Protein AF-A0A9R1BB57-F1 (afdb_monomer_lite)

Organism: Triticum turgidum subsp. durum (NCBI:txid4567)

Radius of gyration: 21.99 Å; chains: 1; bounding box: 55×53×68 Å

Secondary structure (DSSP, 8-state):
-------------S-----------HHHHHHHHHHHHSSTHHHHHHHHHTTGGGGG-----TT-----HHHHHHHHS-HHHIIIIIIHHHHTS-HHHHHHHHHHHTT---SSHHHHHHHHHHHHHHHIIIIIIT-HHHHHHHHHHHTTTTS-SS--HHHHHHHHHHHHHHHHHHHHS-TT--HHHHSSHHHHHHHHHHHHHHHHHHHHHHH--STTHHHHHHHHHHHHHHHHHHHHTT------

Foldseek 3Di:
DDDDDDDDDDDDDDDDDPPPPPPDDPVVVVVVLCCCQVHPNLLVVLCLLLLVCVVVPPDPDPDDPDDSVNLVCVVVDDPVCCVVPVLVSLQSHQLLSSLVSLLVSLVDDDDDPPSNVSSLQVSLVSCCVRVQVSLNLLSNLVVLLVPQPDDDQDQDPVLLVSLLVSLVSLLCQLVSQDPPHDCCSPPCNVVVRSLVSLVVSLVVLVVVLVVDPDPDSVVSNVSSCSNSVSNCVSNVVVPPPDPD

Sequence (244 aa):
MNGHMKGQQIAIHGSTEIISVLSLSHDERESWRRAFYHGPAFPTMSKILLGSIWFLFTIPLPCFGWPDIALKWLRQIHNTARKEVYDSFFVRGPPTEVIQALVPALSQNENSKEDHNIFCLNIERLLVLCLLENKGVGQIVAEFMFFNKHNDGVLNPDRTIFISRVAQLLASVPDKARMGASSALTSSYPFSSVVSQLLVRAEEAAIESSANKDANEQDTLSSVLLFVGEVLSRVSRRGSTGKF

InterPro domains:
  IPR051970 Telomere Length Regulation TEL2 [PTHR15830] (25-242)

Structure (mmCIF, N/CA/C/O backbone):
data_AF-A0A9R1BB57-F1
#
_entry.id   AF-A0A9R1BB57-F1
#
loop_
_atom_site.group_PDB
_atom_site.id
_atom_site.type_symbol
_atom_site.label_atom_id
_atom_site.label_alt_id
_atom_site.label_comp_id
_atom_site.label_asym_id
_atom_site.label_entity_id
_atom_site.label_seq_id
_atom_site.pdbx_PDB_ins_code
_atom_site.Cartn_x
_atom_site.Cartn_y
_atom_site.Cartn_z
_atom_site.occupancy
_atom_site.B_iso_or_equiv
_atom_site.auth_seq_id
_atom_site.auth_comp_id
_atom_site.auth_asym_id
_atom_site.auth_atom_id
_atom_site.pdbx_PDB_model_num
ATOM 1 N N . MET A 1 1 ? -4.779 17.317 -44.928 1.00 33.56 1 MET A N 1
ATOM 2 C CA . MET A 1 1 ? -6.225 17.068 -45.123 1.00 33.56 1 MET A CA 1
ATOM 3 C C . MET A 1 1 ? -6.945 17.486 -43.853 1.00 33.56 1 MET A C 1
ATOM 5 O O . MET A 1 1 ? -6.519 17.093 -42.776 1.00 33.56 1 MET A O 1
ATOM 9 N N . ASN A 1 2 ? -7.941 18.361 -43.997 1.00 36.69 2 ASN A N 1
ATOM 10 C CA . ASN A 1 2 ? -8.706 18.996 -42.922 1.00 36.69 2 ASN A CA 1
ATOM 11 C C . ASN A 1 2 ? -9.431 17.979 -42.028 1.00 36.69 2 ASN A C 1
ATOM 13 O O . ASN A 1 2 ? -10.208 17.172 -42.532 1.00 36.69 2 ASN A O 1
ATOM 17 N N . GLY A 1 3 ? -9.242 18.085 -40.711 1.00 36.50 3 GLY A N 1
ATOM 18 C CA . GLY A 1 3 ? -10.056 17.419 -39.692 1.00 36.50 3 GLY A CA 1
ATOM 19 C C . GLY A 1 3 ? -10.975 18.435 -39.019 1.00 36.50 3 GLY A C 1
ATOM 20 O O . GLY A 1 3 ? -10.548 19.215 -38.177 1.00 36.50 3 GLY A O 1
ATOM 21 N N . HIS A 1 4 ? -12.228 18.463 -39.457 1.00 33.97 4 HIS A N 1
ATOM 22 C CA . HIS A 1 4 ? -13.268 19.401 -39.049 1.00 33.97 4 HIS A CA 1
ATOM 23 C C . HIS A 1 4 ? -13.774 19.064 -37.631 1.00 33.97 4 HIS A C 1
ATOM 25 O O . HIS A 1 4 ? -14.384 18.018 -37.420 1.00 33.97 4 HIS A O 1
ATOM 31 N N . MET A 1 5 ? -13.523 19.944 -36.657 1.00 36.75 5 MET A N 1
ATOM 32 C CA . MET A 1 5 ? -14.075 19.859 -35.299 1.00 36.75 5 MET A CA 1
ATOM 33 C C . MET A 1 5 ? -15.570 20.205 -35.326 1.00 36.75 5 MET A C 1
ATOM 35 O O . MET A 1 5 ? -15.934 21.357 -35.555 1.00 36.75 5 MET A O 1
ATOM 39 N N . LYS A 1 6 ? -16.448 19.229 -35.070 1.00 38.53 6 LYS A N 1
ATOM 40 C CA . LYS A 1 6 ? -17.860 19.491 -34.755 1.00 38.53 6 LYS A CA 1
ATOM 41 C C . LYS A 1 6 ? -18.019 19.586 -33.240 1.00 38.53 6 LYS A C 1
ATOM 43 O O . LYS A 1 6 ? -18.055 18.572 -32.552 1.00 38.53 6 LYS A O 1
ATOM 48 N N . GLY A 1 7 ? -18.104 20.813 -32.733 1.00 37.94 7 GLY A N 1
ATOM 49 C CA . GLY A 1 7 ? -18.581 21.073 -31.379 1.00 37.94 7 GLY A CA 1
ATOM 50 C C . GLY A 1 7 ? -20.088 20.839 -31.312 1.00 37.94 7 GLY A C 1
ATOM 51 O O . GLY A 1 7 ? -20.838 21.412 -32.099 1.00 37.94 7 GLY A O 1
ATOM 52 N N . GLN A 1 8 ? -20.533 19.994 -30.386 1.00 37.91 8 GLN A N 1
ATOM 53 C CA . GLN A 1 8 ? -21.948 19.839 -30.064 1.00 37.91 8 GLN A CA 1
ATOM 54 C C . GLN A 1 8 ? -22.272 20.781 -28.900 1.00 37.91 8 GLN A C 1
ATOM 56 O O . GLN A 1 8 ? -21.868 20.536 -27.766 1.00 37.91 8 GLN A O 1
ATOM 61 N N . GLN A 1 9 ? -22.961 21.887 -29.187 1.00 33.97 9 GLN A N 1
ATOM 62 C CA . GLN A 1 9 ? -23.521 22.767 -28.162 1.00 33.97 9 GLN A CA 1
ATOM 63 C C . GLN A 1 9 ? -24.876 22.209 -27.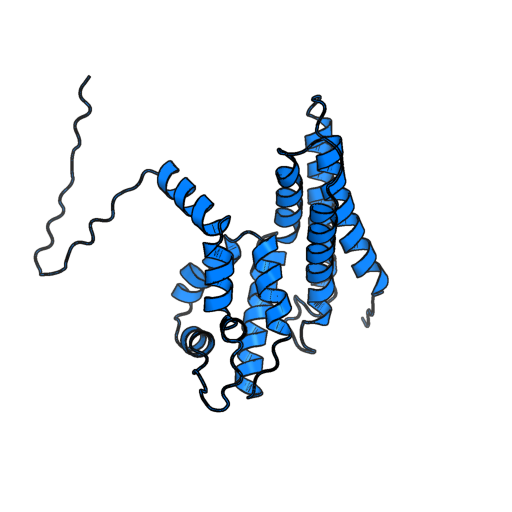723 1.00 33.97 9 GLN A C 1
ATOM 65 O O . GLN A 1 9 ? -25.800 22.112 -28.527 1.00 33.97 9 GLN A O 1
ATOM 70 N N . ILE A 1 10 ? -24.995 21.851 -26.447 1.00 40.72 10 ILE A N 1
ATOM 71 C CA . ILE A 1 10 ? -26.287 21.632 -25.797 1.00 40.72 10 ILE A CA 1
ATOM 72 C C . ILE A 1 10 ? -26.564 22.897 -24.989 1.00 40.72 10 ILE A C 1
ATOM 74 O O . ILE A 1 10 ? -25.881 23.176 -24.006 1.00 40.72 10 ILE A O 1
ATOM 78 N N . ALA A 1 11 ? -27.523 23.696 -25.451 1.00 31.39 11 ALA A N 1
ATOM 79 C CA . ALA A 1 11 ? -27.941 24.912 -24.771 1.00 31.39 11 ALA A CA 1
ATOM 80 C C . ALA A 1 11 ? -28.887 24.559 -23.614 1.00 31.39 11 ALA A C 1
ATOM 82 O O . ALA A 1 11 ? -30.001 24.091 -23.842 1.00 31.39 11 ALA A O 1
ATOM 83 N N . ILE A 1 12 ? -28.456 24.813 -22.378 1.00 39.03 12 ILE A N 1
ATOM 84 C CA . ILE A 1 12 ? -29.344 24.917 -21.216 1.00 39.03 12 ILE A CA 1
ATOM 85 C C . ILE A 1 12 ? -29.213 26.351 -20.704 1.00 39.03 12 ILE A C 1
ATOM 87 O O . ILE A 1 12 ? -28.138 26.790 -20.303 1.00 39.03 12 ILE A O 1
ATOM 91 N N . HIS A 1 13 ? -30.302 27.108 -20.813 1.00 33.31 13 HIS A N 1
ATOM 92 C CA . HIS A 1 13 ? -30.351 28.533 -20.513 1.00 33.31 13 HIS A CA 1
ATOM 93 C C . HIS A 1 13 ? -30.633 28.746 -19.020 1.00 33.31 13 HIS A C 1
ATOM 95 O O . HIS A 1 13 ? -31.744 28.491 -18.562 1.00 33.31 13 HIS A O 1
ATOM 101 N N . GLY A 1 14 ? -29.645 29.240 -18.270 1.00 32.88 14 GLY A N 1
ATOM 102 C CA . GLY A 1 14 ? -29.827 29.658 -16.877 1.00 32.88 14 GLY A CA 1
ATOM 103 C C . GLY A 1 14 ? -28.534 29.654 -16.063 1.00 32.88 14 GLY A C 1
ATOM 104 O O . GLY A 1 14 ? -28.245 28.680 -15.387 1.00 32.88 14 GLY A O 1
ATOM 105 N N . SER A 1 15 ? -27.778 30.753 -16.145 1.00 40.94 15 SER A N 1
ATOM 106 C CA . SER A 1 15 ? -26.777 31.233 -15.174 1.00 40.94 15 SER A CA 1
ATOM 107 C C . SER A 1 15 ? -25.987 30.188 -14.369 1.00 40.94 15 SER A C 1
ATOM 109 O O . SER A 1 15 ? -26.091 30.126 -13.146 1.00 40.94 15 SER A O 1
ATOM 111 N N . THR A 1 16 ? -25.114 29.441 -15.036 1.00 35.94 16 THR A N 1
ATOM 112 C CA . THR A 1 16 ? -23.990 28.748 -14.392 1.00 35.94 16 THR A CA 1
ATOM 113 C C . THR A 1 16 ? -22.761 28.944 -15.259 1.00 35.94 16 THR A C 1
ATOM 115 O O . THR A 1 16 ? -22.802 28.616 -16.446 1.00 35.94 16 THR A O 1
ATOM 118 N N . GLU A 1 17 ? -21.689 29.493 -14.683 1.00 35.25 17 GLU A N 1
ATOM 119 C CA . GLU A 1 17 ? -20.354 29.453 -15.278 1.00 35.25 17 GLU A CA 1
ATOM 120 C C . GLU A 1 17 ? -20.076 28.022 -15.734 1.00 35.25 17 GLU A C 1
ATOM 122 O O . GLU A 1 17 ? -19.954 27.092 -14.935 1.00 35.25 17 GLU A O 1
ATOM 127 N N . ILE A 1 18 ? -20.037 27.836 -17.049 1.00 41.09 18 ILE A N 1
ATOM 128 C CA . ILE A 1 18 ? -19.630 26.583 -17.654 1.00 41.09 18 ILE A CA 1
ATOM 129 C C . ILE A 1 18 ? -18.140 26.483 -17.347 1.00 41.09 18 ILE A C 1
ATOM 131 O O . ILE A 1 18 ? -17.325 27.127 -18.008 1.00 41.09 18 ILE A O 1
ATOM 135 N N . ILE A 1 19 ? -17.774 25.690 -16.335 1.00 42.28 19 ILE A N 1
ATOM 136 C CA . ILE A 1 19 ? -16.424 25.139 -16.255 1.00 42.28 19 ILE A CA 1
ATOM 137 C C . ILE A 1 19 ? -16.260 24.390 -17.571 1.00 42.28 19 ILE A C 1
ATOM 139 O O . ILE A 1 19 ? -16.812 23.305 -17.758 1.00 42.28 19 ILE A O 1
ATOM 143 N N . SER A 1 20 ? -15.583 25.020 -18.527 1.00 42.44 20 SER A N 1
ATOM 144 C CA . SER A 1 20 ? -15.148 24.348 -19.737 1.00 42.44 20 SER A CA 1
ATOM 145 C C . SER A 1 20 ? -14.213 23.240 -19.273 1.00 42.44 20 SER A C 1
ATOM 147 O O . SER A 1 20 ? -13.050 23.460 -18.946 1.00 42.44 20 SER A O 1
ATOM 149 N N . VAL A 1 21 ? -14.763 22.036 -19.122 1.00 53.19 21 VAL A N 1
ATOM 150 C CA . VAL A 1 21 ? -13.970 20.837 -18.910 1.00 53.19 21 VAL A CA 1
ATOM 151 C C . VAL A 1 21 ? -13.173 20.696 -20.195 1.00 53.19 21 VAL A C 1
ATOM 153 O O . VAL A 1 21 ? -13.685 20.201 -21.197 1.00 53.19 21 VAL A O 1
ATOM 156 N N . LEU A 1 22 ? -11.946 21.225 -20.192 1.00 54.00 22 LEU A N 1
ATOM 157 C CA . LEU A 1 22 ? -10.932 20.926 -21.189 1.00 54.00 22 LEU A CA 1
ATOM 158 C C . LEU A 1 22 ? -10.929 19.407 -21.322 1.00 54.00 22 LEU A C 1
ATOM 160 O O . LEU A 1 22 ? -10.514 18.694 -20.406 1.00 54.00 22 LEU A O 1
ATOM 164 N N . SER A 1 23 ? -11.491 18.912 -22.424 1.00 67.88 23 SER A N 1
ATOM 165 C CA . SER A 1 23 ? -11.543 17.489 -22.728 1.00 67.88 23 SER A CA 1
ATOM 166 C C . SER A 1 23 ? -10.139 17.058 -23.128 1.00 67.88 23 SER A C 1
ATOM 168 O O . SER A 1 23 ? -9.848 16.869 -24.306 1.00 67.88 23 SER A O 1
ATOM 170 N N . LEU A 1 24 ? -9.262 16.957 -22.132 1.00 69.00 24 LEU A N 1
ATOM 171 C CA . LEU A 1 24 ? -7.926 16.408 -22.270 1.00 69.00 24 LEU A CA 1
ATOM 172 C C . LEU A 1 24 ? -8.029 15.020 -22.903 1.00 69.00 24 LEU A C 1
ATOM 174 O O . LEU A 1 24 ? -8.917 14.222 -22.560 1.00 69.00 24 LEU A O 1
ATOM 178 N N . SER A 1 25 ? -7.098 14.721 -23.804 1.00 83.88 25 SER A N 1
ATOM 179 C CA . SER A 1 25 ? -6.971 13.381 -24.365 1.00 83.88 25 SER A CA 1
ATOM 180 C C . SER A 1 25 ? -6.762 12.352 -23.247 1.00 83.88 25 SER A C 1
ATOM 182 O O . SER A 1 25 ? -6.434 12.674 -22.098 1.00 83.88 25 SER A O 1
ATOM 184 N N . HIS A 1 26 ? -7.023 11.081 -23.547 1.00 84.00 26 HIS A N 1
ATOM 185 C CA . HIS A 1 26 ? -6.777 10.008 -22.586 1.00 84.00 26 HIS A CA 1
ATOM 186 C C . HIS A 1 26 ? -5.311 10.004 -22.117 1.00 84.00 26 HIS A C 1
ATOM 188 O O . HIS A 1 26 ? -5.055 9.929 -20.916 1.00 84.00 26 HIS A O 1
ATOM 194 N N . ASP A 1 27 ? -4.378 10.188 -23.049 1.00 86.69 27 ASP A N 1
ATOM 195 C CA . ASP A 1 27 ? -2.940 10.124 -22.785 1.00 86.69 27 ASP A CA 1
ATOM 196 C C . ASP A 1 27 ? -2.451 11.307 -21.947 1.00 86.69 27 ASP A C 1
ATOM 198 O O . ASP A 1 27 ? -1.665 11.125 -21.018 1.00 86.69 27 ASP A O 1
ATOM 202 N N . GLU A 1 28 ? -2.973 12.512 -22.196 1.00 86.81 28 GLU A N 1
ATOM 203 C CA . GLU A 1 28 ? -2.677 13.670 -21.351 1.00 86.81 28 GLU A CA 1
ATOM 204 C C . GLU A 1 28 ? -3.180 13.439 -19.928 1.00 86.81 28 GLU A C 1
ATOM 206 O O . GLU A 1 28 ? -2.416 13.601 -18.979 1.00 86.81 28 GLU A O 1
ATOM 211 N N . ARG A 1 29 ? -4.439 13.011 -19.756 1.00 84.62 29 ARG A N 1
ATOM 212 C CA . ARG A 1 29 ? -4.997 12.734 -18.420 1.00 84.62 29 ARG A CA 1
ATOM 213 C C . ARG A 1 29 ? -4.179 11.694 -17.671 1.00 84.62 29 ARG A C 1
ATOM 215 O O . ARG A 1 29 ? -3.969 11.851 -16.471 1.00 84.62 29 ARG A O 1
ATOM 222 N N . GLU A 1 30 ? -3.716 10.660 -18.362 1.00 87.19 30 GLU A N 1
ATOM 223 C CA . GLU A 1 30 ? -2.885 9.627 -17.757 1.00 87.19 30 GLU A CA 1
ATOM 224 C C . GLU A 1 30 ? -1.491 10.148 -17.383 1.00 87.19 30 GLU A C 1
ATOM 226 O O . GLU A 1 30 ? -0.991 9.850 -16.300 1.00 87.19 30 GLU A O 1
ATOM 231 N N . SER A 1 31 ? -0.904 11.018 -18.207 1.00 88.06 31 SER A N 1
ATOM 232 C CA . SER A 1 31 ? 0.358 11.696 -17.894 1.00 88.06 31 SER A CA 1
ATOM 233 C C . SER A 1 31 ? 0.240 12.581 -16.646 1.00 88.06 31 SER A C 1
ATOM 235 O O . SER A 1 31 ? 1.050 12.469 -15.724 1.00 88.06 31 SER A O 1
ATOM 237 N N . TRP A 1 32 ? -0.823 13.388 -16.548 1.00 87.56 32 TRP A N 1
ATOM 238 C CA . TRP A 1 32 ? -1.099 14.215 -15.367 1.00 87.56 32 TRP A CA 1
ATOM 239 C C . TRP A 1 32 ? -1.341 13.376 -14.112 1.00 87.56 32 TRP A C 1
ATOM 241 O O . TRP A 1 32 ? -0.816 13.700 -13.046 1.00 87.56 32 TRP A O 1
ATOM 251 N N . ARG A 1 33 ? -2.095 12.274 -14.222 1.00 87.25 33 ARG A N 1
ATOM 252 C CA . ARG A 1 33 ? -2.276 11.332 -13.108 1.00 87.25 33 ARG A CA 1
ATOM 253 C C . ARG A 1 33 ? -0.946 10.752 -12.662 1.00 87.25 33 ARG A C 1
ATOM 255 O O . ARG A 1 33 ? -0.663 10.778 -11.469 1.00 87.25 33 ARG A O 1
ATOM 262 N N . ARG A 1 34 ? -0.117 10.276 -13.593 1.00 87.88 34 ARG A N 1
ATOM 263 C CA . ARG A 1 34 ? 1.200 9.718 -13.272 1.00 87.88 34 ARG A CA 1
ATOM 264 C C . ARG A 1 34 ? 2.078 10.748 -12.564 1.00 87.88 34 ARG A C 1
ATOM 266 O O . ARG A 1 34 ? 2.665 10.424 -11.537 1.00 87.88 34 ARG A O 1
ATOM 273 N N . ALA A 1 35 ? 2.119 11.984 -13.061 1.00 88.50 35 ALA A N 1
ATOM 274 C CA . ALA A 1 35 ? 2.876 13.072 -12.444 1.00 88.50 35 ALA A CA 1
ATOM 275 C C . ALA A 1 35 ? 2.378 13.408 -11.027 1.00 88.50 35 ALA A C 1
ATOM 277 O O . ALA A 1 35 ? 3.178 13.683 -10.135 1.00 88.50 35 ALA A O 1
ATOM 278 N N . PHE A 1 36 ? 1.065 13.358 -10.802 1.00 91.56 36 PHE A N 1
ATOM 279 C CA . PHE A 1 36 ? 0.475 13.592 -9.489 1.00 91.56 36 PHE A CA 1
ATOM 280 C C . PHE A 1 36 ? 0.768 12.448 -8.504 1.00 91.56 36 PHE A C 1
ATOM 282 O O . PHE A 1 36 ? 1.228 12.702 -7.390 1.00 91.56 36 PHE A O 1
ATOM 289 N N . TYR A 1 37 ? 0.519 11.200 -8.912 1.00 90.31 37 TYR A N 1
ATOM 290 C CA . TYR A 1 37 ? 0.615 10.025 -8.043 1.00 90.31 37 TYR A CA 1
ATOM 291 C C . TYR A 1 37 ? 2.052 9.603 -7.741 1.00 90.31 37 TYR A C 1
ATOM 293 O O . TYR A 1 37 ? 2.337 9.244 -6.606 1.00 90.31 37 TYR A O 1
ATOM 301 N N . HIS A 1 38 ? 2.961 9.695 -8.712 1.00 86.62 38 HIS A N 1
ATOM 302 C CA . HIS A 1 38 ? 4.377 9.354 -8.523 1.00 86.62 38 HIS A CA 1
ATOM 303 C C . HIS A 1 38 ? 5.259 10.575 -8.214 1.00 86.62 38 HIS A C 1
ATOM 305 O O . HIS A 1 38 ? 6.477 10.451 -8.112 1.00 86.62 38 HIS A O 1
ATOM 311 N N . GLY A 1 39 ? 4.660 11.761 -8.092 1.00 85.81 39 GLY A N 1
ATOM 312 C CA . GLY A 1 39 ? 5.342 12.993 -7.709 1.00 85.81 39 GLY A CA 1
ATOM 313 C C . GLY A 1 39 ? 5.171 13.342 -6.224 1.00 85.81 39 GLY A C 1
ATOM 314 O O . GLY A 1 39 ? 4.511 12.628 -5.470 1.00 85.81 39 GLY A O 1
ATOM 315 N N . PRO A 1 40 ? 5.692 14.502 -5.784 1.00 87.31 40 PRO A N 1
ATOM 316 C CA . PRO A 1 40 ? 5.595 14.953 -4.390 1.00 87.31 40 PRO A CA 1
ATOM 317 C C . PRO A 1 40 ? 4.165 15.321 -3.958 1.00 87.31 40 PRO A C 1
ATOM 319 O O . PRO A 1 40 ? 3.901 15.507 -2.765 1.00 87.31 40 PRO A O 1
ATOM 322 N N . ALA A 1 41 ? 3.234 15.436 -4.909 1.00 90.75 41 ALA A N 1
ATOM 323 C CA . ALA A 1 41 ? 1.848 15.792 -4.641 1.00 90.75 41 ALA A CA 1
ATOM 324 C C . ALA A 1 41 ? 1.125 14.701 -3.842 1.00 90.75 41 ALA A C 1
ATOM 326 O O . ALA A 1 41 ? 0.471 15.020 -2.849 1.00 90.75 41 ALA A O 1
ATOM 327 N N . PHE A 1 42 ? 1.280 13.425 -4.210 1.00 92.06 42 PHE A N 1
ATOM 328 C CA . PHE A 1 42 ? 0.604 12.333 -3.511 1.00 92.06 42 PHE A CA 1
ATOM 329 C C . PHE A 1 42 ? 1.021 12.192 -2.038 1.00 92.06 42 PHE A C 1
ATOM 331 O O . PHE A 1 42 ? 0.125 12.196 -1.187 1.00 92.06 42 PHE A O 1
ATOM 338 N N . PRO A 1 43 ? 2.320 12.152 -1.672 1.00 89.75 43 PRO A N 1
ATOM 339 C CA . PRO A 1 43 ? 2.723 12.087 -0.266 1.00 89.75 43 PRO A CA 1
ATOM 340 C C . PRO A 1 43 ? 2.259 13.309 0.535 1.00 89.75 43 PRO A C 1
ATOM 342 O O . PRO A 1 43 ? 1.867 13.186 1.697 1.00 89.75 43 PRO A O 1
ATOM 345 N N . THR A 1 44 ? 2.258 14.494 -0.086 1.00 88.88 44 THR A N 1
ATOM 346 C CA . THR A 1 44 ? 1.779 15.735 0.541 1.00 88.88 44 THR A CA 1
ATOM 347 C C . THR A 1 44 ? 0.278 15.667 0.817 1.00 88.88 44 THR A C 1
ATOM 349 O O . THR A 1 44 ? -0.152 15.855 1.954 1.00 88.88 44 THR A O 1
ATOM 352 N N . MET A 1 45 ? -0.519 15.322 -0.196 1.00 88.81 45 MET A N 1
ATOM 353 C CA . MET A 1 45 ? -1.972 15.193 -0.073 1.00 88.81 45 MET A CA 1
ATOM 354 C C . MET A 1 45 ? -2.374 14.068 0.877 1.00 88.81 45 MET A C 1
ATOM 356 O O . MET A 1 45 ? -3.301 14.247 1.658 1.00 88.81 45 MET A O 1
ATOM 360 N N . SER A 1 46 ? -1.644 12.951 0.889 1.00 89.25 46 SER A N 1
ATOM 361 C CA . SER A 1 46 ? -1.868 11.858 1.839 1.00 89.25 46 SER A CA 1
ATOM 362 C C . SER A 1 46 ? -1.731 12.348 3.280 1.00 89.25 46 SER A C 1
ATOM 364 O O . SER A 1 46 ? -2.624 12.127 4.088 1.00 89.25 46 SER A O 1
ATOM 366 N N . LYS A 1 47 ? -0.669 13.097 3.605 1.00 84.81 47 LYS A N 1
ATOM 367 C CA . LYS A 1 47 ? -0.489 13.672 4.951 1.00 84.81 47 LYS A CA 1
ATOM 368 C C . LYS A 1 47 ? -1.605 14.649 5.322 1.00 84.81 47 LYS A C 1
ATOM 370 O O . LYS A 1 47 ? -2.037 14.653 6.470 1.00 84.81 47 LYS A O 1
ATOM 375 N N . ILE A 1 48 ? -2.081 15.445 4.362 1.00 83.25 48 ILE A N 1
ATOM 376 C CA . ILE A 1 48 ? -3.205 16.373 4.556 1.00 83.25 48 ILE A CA 1
ATOM 377 C C . ILE A 1 48 ? -4.495 15.610 4.870 1.00 83.25 48 ILE A C 1
ATOM 379 O O . ILE A 1 48 ? -5.167 15.896 5.859 1.00 83.25 48 ILE A O 1
ATOM 383 N N . LEU A 1 49 ? -4.810 14.605 4.055 1.00 84.38 49 LEU A N 1
ATOM 384 C CA . LEU A 1 49 ? -6.013 13.782 4.171 1.00 84.38 49 LEU A CA 1
ATOM 385 C C . LEU A 1 49 ? -6.026 12.887 5.415 1.00 84.38 49 LEU A C 1
ATOM 387 O O . LEU A 1 49 ? -7.097 12.485 5.864 1.00 84.38 49 LEU A O 1
ATOM 391 N N . LEU A 1 50 ? -4.853 12.564 5.957 1.00 81.25 50 LEU A N 1
ATOM 392 C CA . LEU A 1 50 ? -4.688 11.803 7.194 1.00 81.25 50 LEU A CA 1
ATOM 393 C C . LEU A 1 50 ? -4.535 12.700 8.433 1.00 81.25 50 LEU A C 1
ATOM 395 O O . LEU A 1 50 ? -4.186 12.192 9.491 1.00 81.25 50 LEU A O 1
ATOM 399 N N . GLY A 1 51 ? -4.712 14.023 8.316 1.00 69.38 51 GLY A N 1
ATOM 400 C CA . GLY A 1 51 ? -4.567 14.953 9.448 1.00 69.38 51 GLY A CA 1
ATOM 401 C C . GLY A 1 51 ? -3.132 15.076 9.988 1.00 69.38 51 GLY A C 1
ATOM 402 O O . GLY A 1 51 ? -2.872 15.808 10.937 1.00 69.38 51 GLY A O 1
ATOM 403 N N . SER A 1 52 ? -2.155 14.429 9.348 1.00 55.53 52 SER A N 1
ATOM 404 C CA . SER A 1 52 ? -0.773 14.298 9.829 1.00 55.53 52 SER A CA 1
ATOM 405 C C . SER A 1 52 ? 0.093 15.553 9.613 1.00 55.53 52 SER A C 1
ATOM 407 O O . SER A 1 52 ? 1.297 15.521 9.869 1.00 55.53 52 SER A O 1
ATOM 409 N N . ILE A 1 53 ? -0.485 16.666 9.136 1.00 49.94 53 ILE A N 1
ATOM 410 C CA . ILE A 1 53 ? 0.225 17.940 8.883 1.00 49.94 53 ILE A CA 1
ATOM 411 C C . ILE A 1 53 ? 0.816 18.537 10.164 1.00 49.94 53 ILE A C 1
ATOM 413 O O . ILE A 1 53 ? 1.765 19.312 10.074 1.00 49.94 53 ILE A O 1
ATOM 417 N N . TRP A 1 54 ? 0.312 18.181 11.351 1.00 48.41 54 TRP A N 1
ATOM 418 C CA . TRP A 1 54 ? 0.785 18.779 12.605 1.00 48.41 54 TRP A CA 1
ATOM 419 C C . TRP A 1 54 ? 2.310 18.651 12.796 1.00 48.41 54 TRP A C 1
ATOM 421 O O . TRP A 1 54 ? 2.944 19.553 13.335 1.00 48.41 54 TRP A O 1
ATOM 431 N N . PHE A 1 55 ? 2.929 17.609 12.227 1.00 47.31 55 PHE A N 1
ATOM 432 C CA . PHE A 1 55 ? 4.381 17.402 12.260 1.00 47.31 55 PHE A CA 1
ATOM 433 C C . PHE A 1 55 ? 5.215 18.404 11.441 1.00 47.31 55 PHE A C 1
ATOM 435 O O . PHE A 1 55 ? 6.423 18.484 11.644 1.00 47.31 55 PHE A O 1
ATOM 442 N N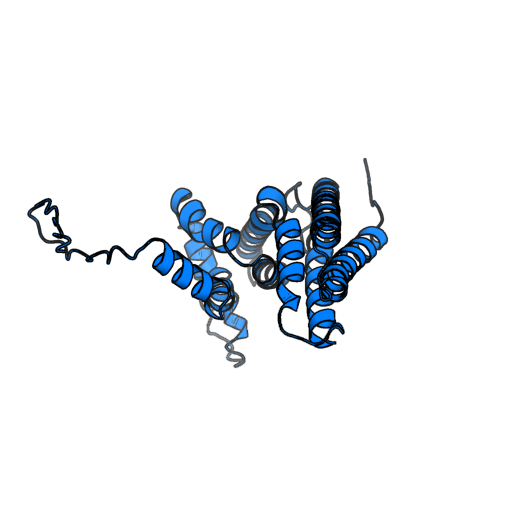 . LEU A 1 56 ? 4.620 19.144 10.499 1.00 46.81 56 LEU A N 1
ATOM 443 C CA . LEU A 1 56 ? 5.341 20.119 9.664 1.00 46.81 56 LEU A CA 1
ATOM 444 C C . LEU A 1 56 ? 5.466 21.498 10.317 1.00 46.81 56 LEU A C 1
ATOM 446 O O . LEU A 1 56 ? 6.301 22.294 9.894 1.00 46.81 56 LEU A O 1
ATOM 450 N N . PHE A 1 57 ? 4.696 21.767 11.370 1.00 47.66 57 PHE A N 1
ATOM 451 C CA . PHE A 1 57 ? 4.829 22.981 12.164 1.00 47.66 57 PHE A CA 1
ATOM 452 C C . PHE A 1 57 ? 5.471 22.640 13.509 1.00 47.66 57 PHE A C 1
ATOM 454 O O . PHE A 1 57 ? 4.851 22.729 14.563 1.00 47.66 57 PHE A O 1
ATOM 461 N N . THR A 1 58 ? 6.751 22.259 13.461 1.00 43.34 58 THR A N 1
ATOM 462 C CA . THR A 1 58 ? 7.653 22.116 14.618 1.00 43.34 58 THR A CA 1
ATOM 463 C C . THR A 1 58 ? 7.967 23.485 15.231 1.00 43.34 58 THR A C 1
ATOM 465 O O . THR A 1 58 ? 9.116 23.912 15.301 1.00 43.34 58 THR A O 1
ATOM 468 N N . ILE A 1 59 ? 6.941 24.213 15.660 1.00 53.97 59 ILE A N 1
ATOM 469 C CA . ILE A 1 59 ? 7.097 25.296 16.619 1.00 53.97 59 ILE A CA 1
ATOM 470 C C . ILE A 1 59 ? 6.301 24.860 17.846 1.00 53.97 59 ILE A C 1
ATOM 472 O O . ILE A 1 59 ? 5.091 24.659 17.733 1.00 53.97 59 ILE A O 1
ATOM 476 N N . PRO A 1 60 ? 6.944 24.684 19.013 1.00 48.56 60 PRO A N 1
ATOM 477 C CA . PRO A 1 60 ? 6.263 24.337 20.248 1.00 48.56 60 PRO A CA 1
ATOM 478 C C . PRO A 1 60 ? 5.534 25.583 20.758 1.00 48.56 60 PRO A C 1
ATOM 480 O O . PRO A 1 60 ? 5.960 26.236 21.705 1.00 48.56 60 PRO A O 1
ATOM 483 N N . LEU A 1 61 ? 4.451 25.957 20.085 1.00 49.28 61 LEU A N 1
ATOM 484 C CA . LEU A 1 61 ? 3.487 26.910 20.601 1.00 49.28 61 LEU A CA 1
ATOM 485 C C . LEU A 1 61 ? 2.382 26.091 21.269 1.00 49.28 61 LEU A C 1
ATOM 487 O O . LEU A 1 61 ? 1.616 25.413 20.576 1.00 49.28 61 LEU A O 1
ATOM 491 N N . PRO A 1 62 ? 2.298 26.103 22.610 1.00 48.31 62 PRO A N 1
ATOM 492 C CA . PRO A 1 62 ? 1.136 25.554 23.274 1.00 48.31 62 PRO A CA 1
ATOM 493 C C . PRO A 1 62 ? -0.057 26.421 22.848 1.00 48.31 62 PRO A C 1
ATOM 495 O O . PRO A 1 62 ? 0.074 27.636 22.719 1.00 48.31 62 PRO A O 1
ATOM 498 N N . CYS A 1 63 ? -1.222 25.810 22.644 1.00 42.72 63 CYS A N 1
ATOM 499 C CA . CYS A 1 63 ? -2.513 26.506 22.520 1.00 42.72 63 CYS A CA 1
ATOM 500 C C . CYS A 1 63 ? -3.018 26.936 21.128 1.00 42.72 63 CYS A C 1
ATOM 502 O O . CYS A 1 63 ? -3.889 27.798 21.071 1.00 42.72 63 CYS A O 1
ATOM 504 N N . PHE A 1 64 ? -2.640 26.288 20.023 1.00 42.72 64 PHE A N 1
ATOM 505 C CA . PHE A 1 64 ? -3.528 26.281 18.847 1.00 42.72 64 PHE A CA 1
ATOM 506 C C . PHE A 1 64 ? -3.986 24.862 18.535 1.00 42.72 64 PHE A C 1
ATOM 508 O O . PHE A 1 64 ? -3.402 24.151 17.722 1.00 42.72 64 PHE A O 1
ATOM 515 N N . GLY A 1 65 ? -5.057 24.454 19.222 1.00 43.25 65 GLY A N 1
ATOM 516 C CA . GLY A 1 65 ? -5.860 23.296 18.853 1.00 43.25 65 GLY A CA 1
ATOM 517 C C . GLY A 1 65 ? -6.481 23.536 17.484 1.00 43.25 65 GLY A C 1
ATOM 518 O O . GLY A 1 65 ? -7.595 24.046 17.378 1.00 43.25 65 GLY A O 1
ATOM 519 N N . TRP A 1 66 ? -5.741 23.206 16.428 1.00 45.94 66 TRP A N 1
ATOM 520 C CA . TRP A 1 66 ? -6.332 23.080 15.110 1.00 45.94 66 TRP A CA 1
ATOM 521 C C . TRP A 1 66 ? -7.336 21.929 15.179 1.00 45.94 66 TRP A C 1
ATOM 523 O O . TRP A 1 66 ? -6.975 20.838 15.626 1.00 45.94 66 TRP A O 1
ATOM 533 N N . PRO A 1 67 ? -8.609 22.154 14.816 1.00 49.03 67 PRO A N 1
ATOM 534 C CA . PRO A 1 67 ? -9.555 21.061 14.730 1.00 49.03 67 PRO A CA 1
ATOM 535 C C . PRO A 1 67 ? -9.012 20.054 13.723 1.00 49.03 67 PRO A C 1
ATOM 537 O O . PRO A 1 67 ? -8.486 20.450 12.686 1.00 49.03 67 PRO A O 1
ATOM 540 N 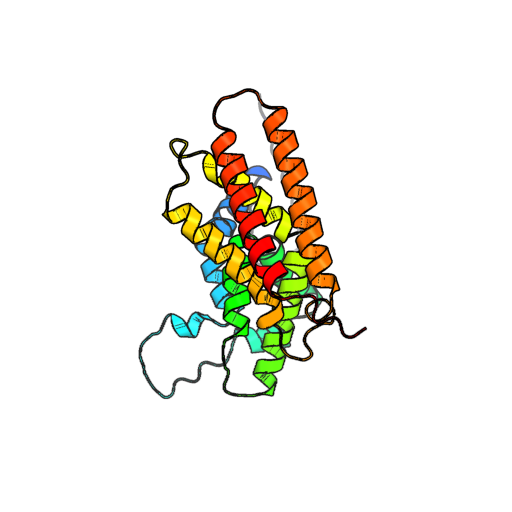N . ASP A 1 68 ? -9.154 18.770 14.022 1.00 60.44 68 ASP A N 1
ATOM 541 C CA . ASP A 1 68 ? -8.808 17.708 13.090 1.00 60.44 68 ASP A CA 1
ATOM 542 C C . ASP A 1 68 ? -9.774 17.763 11.890 1.00 60.44 68 ASP A C 1
ATOM 544 O O . ASP A 1 68 ? -10.864 17.181 11.878 1.00 60.44 68 ASP A O 1
ATOM 548 N N . ILE A 1 69 ? -9.439 18.627 10.923 1.00 61.25 69 ILE A N 1
ATOM 549 C CA . ILE A 1 69 ? -10.256 18.937 9.745 1.00 61.25 69 ILE A CA 1
ATOM 550 C C . ILE A 1 69 ? -10.465 17.656 8.939 1.00 61.25 69 ILE A C 1
ATOM 552 O O . ILE A 1 69 ? -11.565 17.437 8.432 1.00 61.25 69 ILE A O 1
ATOM 556 N N . ALA A 1 70 ? -9.451 16.788 8.885 1.00 67.12 70 ALA A N 1
ATOM 557 C CA . ALA A 1 70 ? -9.526 15.500 8.216 1.00 67.12 70 ALA A CA 1
ATOM 558 C C . ALA A 1 70 ? -10.574 14.593 8.875 1.00 67.12 70 ALA A C 1
ATOM 560 O O . ALA A 1 70 ? -11.444 14.066 8.182 1.00 67.12 70 ALA A O 1
ATOM 561 N N . LEU A 1 71 ? -10.567 14.472 10.206 1.00 68.69 71 LEU A N 1
ATOM 562 C CA . LEU A 1 71 ? -11.532 13.639 10.927 1.00 68.69 71 LEU A CA 1
ATOM 563 C C . LEU A 1 71 ? -12.965 14.183 10.854 1.00 68.69 71 LEU A C 1
ATOM 565 O O . LEU A 1 71 ? -13.917 13.428 10.644 1.00 68.69 71 LEU A O 1
ATOM 569 N N . LYS A 1 72 ? -13.138 15.505 10.983 1.00 73.44 72 LYS A N 1
ATOM 570 C CA . LYS A 1 72 ? -14.454 16.155 10.838 1.00 73.44 72 LYS A CA 1
ATOM 571 C C . LYS A 1 72 ? -15.012 15.973 9.430 1.00 73.44 72 LYS A C 1
ATOM 573 O O . LYS A 1 72 ? -16.187 15.644 9.279 1.00 73.44 72 LYS A O 1
ATOM 578 N N . TRP A 1 73 ? -14.167 16.118 8.414 1.00 74.31 73 TRP A N 1
ATOM 579 C CA . TRP A 1 73 ? -14.540 15.870 7.028 1.00 74.31 73 TRP A CA 1
ATOM 580 C C . TRP A 1 73 ? -14.862 14.389 6.776 1.00 74.31 73 TRP A C 1
ATOM 582 O O . TRP A 1 73 ? -15.888 14.086 6.172 1.00 74.31 73 TRP A O 1
ATOM 592 N N . LEU A 1 74 ? -14.074 13.454 7.323 1.00 74.44 74 LEU A N 1
ATOM 593 C CA . LEU A 1 74 ? -14.330 12.008 7.247 1.00 74.44 74 LEU A CA 1
ATOM 594 C C . LEU A 1 74 ? -15.673 11.599 7.869 1.00 74.44 74 LEU A C 1
ATOM 596 O O . LEU A 1 74 ? -16.323 10.675 7.376 1.00 74.44 74 LEU A O 1
ATOM 600 N N . ARG A 1 75 ? -16.119 12.289 8.925 1.00 74.50 75 ARG A N 1
ATOM 601 C CA . ARG A 1 75 ? -17.452 12.078 9.518 1.00 74.50 75 ARG A CA 1
ATOM 602 C C . ARG A 1 75 ? -18.584 12.604 8.641 1.00 74.50 75 ARG A C 1
ATOM 604 O O . ARG A 1 75 ? -19.664 12.025 8.637 1.00 74.50 75 ARG A O 1
ATOM 611 N N . GLN A 1 76 ? -18.346 13.702 7.932 1.00 79.38 76 GLN A N 1
ATOM 612 C CA . GLN A 1 76 ? -19.365 14.412 7.157 1.00 79.38 76 GLN A CA 1
ATOM 613 C C . GLN A 1 76 ? -19.458 13.942 5.703 1.00 79.38 76 GLN A C 1
ATOM 615 O O . GLN A 1 76 ? -20.471 14.175 5.045 1.00 79.38 76 GLN A O 1
ATOM 620 N N . ILE A 1 77 ? -18.426 13.274 5.184 1.00 80.12 77 ILE A N 1
ATOM 621 C CA . ILE A 1 77 ? -18.417 12.813 3.801 1.00 80.12 77 ILE A CA 1
ATOM 622 C C . ILE A 1 77 ? -19.412 11.667 3.586 1.00 80.12 77 ILE A C 1
ATOM 624 O O . ILE A 1 77 ? -19.371 10.625 4.252 1.00 80.12 77 ILE A O 1
ATOM 628 N N . HIS A 1 78 ? -20.284 11.855 2.592 1.00 82.50 78 HIS A N 1
ATOM 629 C CA . HIS A 1 78 ? -21.222 10.837 2.137 1.00 82.50 78 HIS A CA 1
ATOM 630 C C . HIS A 1 78 ? -20.482 9.575 1.671 1.00 82.50 78 HIS A C 1
ATOM 632 O O . HIS A 1 78 ? -19.419 9.661 1.051 1.00 82.50 78 HIS A O 1
ATOM 638 N N . ASN A 1 79 ? -21.069 8.398 1.904 1.00 80.44 79 ASN A N 1
ATOM 639 C CA . ASN A 1 79 ? -20.436 7.111 1.591 1.00 80.44 79 ASN A CA 1
ATOM 640 C C . ASN A 1 79 ? -19.975 7.003 0.128 1.00 80.44 79 ASN A C 1
ATOM 642 O O . ASN A 1 79 ? -18.899 6.469 -0.130 1.00 80.44 79 ASN A O 1
ATOM 646 N N . THR A 1 80 ? -20.741 7.548 -0.823 1.00 80.81 80 THR A N 1
ATOM 647 C CA . THR A 1 80 ? -20.348 7.574 -2.243 1.00 80.81 80 THR A CA 1
ATOM 648 C C . THR A 1 80 ? -19.102 8.425 -2.471 1.00 80.81 80 THR A C 1
ATOM 650 O O . THR A 1 80 ? -18.154 7.965 -3.093 1.00 80.81 80 THR A O 1
ATOM 653 N N . ALA A 1 81 ? -19.059 9.641 -1.921 1.00 79.94 81 ALA A N 1
ATOM 654 C CA . ALA A 1 81 ? -17.915 10.536 -2.086 1.00 79.94 81 ALA A CA 1
ATOM 655 C C . ALA A 1 81 ? -16.658 9.983 -1.394 1.00 79.94 81 ALA A C 1
ATOM 657 O O . ALA A 1 81 ? -15.553 10.125 -1.913 1.00 79.94 81 ALA A O 1
ATOM 658 N N . ARG A 1 82 ? -16.821 9.281 -0.265 1.00 85.38 82 ARG A N 1
ATOM 659 C CA . ARG A 1 82 ? -15.718 8.570 0.391 1.00 85.38 82 ARG A CA 1
ATOM 660 C C . ARG A 1 82 ? -15.114 7.514 -0.526 1.00 85.38 82 ARG A C 1
ATOM 662 O O . ARG A 1 82 ? -13.903 7.494 -0.684 1.00 85.38 82 ARG A O 1
ATOM 669 N N . LYS A 1 83 ? -15.940 6.688 -1.169 1.00 86.75 83 LYS A N 1
ATOM 670 C CA . LYS A 1 83 ? -15.460 5.642 -2.083 1.00 86.75 83 LYS A CA 1
ATOM 671 C C . LYS A 1 83 ? -14.814 6.221 -3.346 1.00 86.75 83 LYS A C 1
ATOM 673 O O . LYS A 1 83 ? -13.698 5.849 -3.693 1.00 86.75 83 LYS A O 1
ATOM 678 N N . GLU A 1 84 ? -15.493 7.159 -4.000 1.00 86.75 84 GLU A N 1
ATOM 679 C CA . GLU A 1 84 ? -15.074 7.695 -5.304 1.00 86.75 84 GLU A CA 1
ATOM 680 C C . GLU A 1 84 ? -13.877 8.649 -5.223 1.00 86.75 84 GLU A C 1
ATOM 682 O O . GLU A 1 84 ? -13.119 8.767 -6.182 1.00 86.75 84 GLU A O 1
ATOM 687 N N . VAL A 1 85 ? -13.693 9.338 -4.091 1.00 86.44 85 VAL A N 1
ATOM 688 C CA . VAL A 1 85 ? -12.631 10.342 -3.935 1.00 86.44 85 VAL A CA 1
ATOM 689 C C . VAL A 1 85 ? -11.573 9.869 -2.951 1.00 86.44 85 VAL A C 1
ATOM 691 O O . VAL A 1 85 ? -10.413 9.734 -3.323 1.00 86.44 85 VAL A O 1
ATOM 694 N N . TYR A 1 86 ? -11.957 9.608 -1.702 1.00 89.00 86 TYR A N 1
ATOM 695 C CA . TYR A 1 86 ? -10.998 9.335 -0.631 1.00 89.00 86 TYR A CA 1
ATOM 696 C C . TYR A 1 86 ? -10.365 7.944 -0.759 1.00 89.00 86 TYR A C 1
ATOM 698 O O . TYR A 1 86 ? -9.147 7.821 -0.828 1.00 89.00 86 TYR A O 1
ATOM 706 N N . ASP A 1 87 ? -11.178 6.897 -0.870 1.00 92.00 87 ASP A N 1
ATOM 707 C CA . ASP A 1 87 ? -10.696 5.523 -1.017 1.00 92.00 87 ASP A CA 1
ATOM 708 C C . ASP A 1 87 ? -9.980 5.350 -2.352 1.00 92.00 87 ASP A C 1
ATOM 710 O O . ASP A 1 87 ? -8.861 4.845 -2.396 1.00 92.00 87 ASP A O 1
ATOM 714 N N . SER A 1 88 ? -10.591 5.841 -3.437 1.00 92.12 88 SER A N 1
ATOM 715 C CA . SER A 1 88 ? -9.976 5.830 -4.763 1.00 92.12 88 SER A CA 1
ATOM 716 C C . SER A 1 88 ? -8.636 6.569 -4.794 1.00 92.12 88 SER A C 1
ATOM 718 O O . SER A 1 88 ? -7.776 6.194 -5.589 1.00 92.12 88 SER A O 1
ATOM 720 N N . PHE A 1 89 ? -8.438 7.612 -3.982 1.00 93.19 89 PHE A N 1
ATOM 721 C CA . PHE A 1 89 ? -7.157 8.310 -3.902 1.00 93.19 89 PHE A CA 1
ATOM 722 C C . PHE A 1 89 ? -6.053 7.383 -3.383 1.00 93.19 89 PHE A C 1
ATOM 724 O O . PHE A 1 89 ? -5.021 7.275 -4.040 1.00 93.19 89 PHE A O 1
ATOM 731 N N . PHE A 1 90 ? -6.278 6.675 -2.272 1.00 94.19 90 PHE A N 1
ATOM 732 C CA . PHE A 1 90 ? -5.282 5.747 -1.720 1.00 94.19 90 PHE A CA 1
ATOM 733 C C . PHE A 1 90 ? -5.124 4.486 -2.572 1.00 94.19 90 PHE A C 1
ATOM 735 O O . PHE A 1 90 ? -4.006 4.030 -2.775 1.00 94.19 90 PHE A O 1
ATOM 742 N N . VAL A 1 91 ? -6.217 3.961 -3.129 1.00 94.50 91 VAL A N 1
ATOM 743 C CA . VAL A 1 91 ? -6.198 2.767 -3.989 1.00 94.50 91 VAL A CA 1
ATOM 744 C C . VAL A 1 91 ? -5.409 2.988 -5.280 1.00 94.50 91 VAL A C 1
ATOM 746 O O . VAL A 1 91 ? -4.749 2.072 -5.754 1.00 94.50 91 VAL A O 1
ATOM 749 N N . ARG A 1 92 ? -5.483 4.188 -5.867 1.00 92.38 92 ARG A N 1
ATOM 750 C CA . ARG A 1 92 ? -4.727 4.542 -7.082 1.00 92.38 92 ARG A CA 1
ATOM 751 C C . ARG A 1 92 ? -3.315 5.051 -6.789 1.00 92.38 92 ARG A C 1
ATOM 753 O O . ARG A 1 92 ? -2.567 5.307 -7.728 1.00 92.38 92 ARG A O 1
ATOM 760 N N . GLY A 1 93 ? -2.984 5.263 -5.517 1.00 91.50 93 GLY A N 1
ATOM 761 C CA . GLY A 1 93 ? -1.673 5.739 -5.102 1.00 91.50 93 GLY A CA 1
ATOM 762 C C . GLY A 1 93 ? -0.597 4.657 -5.200 1.00 91.50 93 GLY A C 1
ATOM 763 O O . GLY A 1 93 ? -0.927 3.473 -5.131 1.00 91.50 93 GLY A O 1
ATOM 764 N N . PRO A 1 94 ? 0.689 5.044 -5.300 1.00 92.25 94 PRO A N 1
ATOM 765 C CA . PRO A 1 94 ? 1.799 4.102 -5.201 1.00 92.25 94 PRO A CA 1
ATOM 766 C C . PRO A 1 94 ? 1.722 3.361 -3.858 1.00 92.25 94 PRO A C 1
ATOM 768 O O . PRO A 1 94 ? 1.760 4.014 -2.807 1.00 92.25 94 PRO A O 1
ATOM 771 N N . PRO A 1 95 ? 1.599 2.025 -3.824 1.00 92.31 95 PRO A N 1
ATOM 772 C CA . PRO A 1 95 ? 1.418 1.289 -2.577 1.00 92.31 95 PRO A CA 1
ATOM 773 C C . PRO A 1 95 ? 2.600 1.446 -1.602 1.00 92.31 95 PRO A C 1
ATOM 775 O O . PRO A 1 95 ? 2.394 1.383 -0.386 1.00 92.31 95 PRO A O 1
ATOM 778 N N . THR A 1 96 ? 3.817 1.712 -2.099 1.00 92.62 96 THR A N 1
ATOM 779 C CA . THR A 1 96 ? 4.983 2.068 -1.269 1.00 92.62 96 THR A CA 1
ATOM 780 C C . THR A 1 96 ? 4.800 3.396 -0.526 1.00 92.62 96 THR A C 1
ATOM 782 O O . THR A 1 96 ? 5.128 3.483 0.656 1.00 92.62 96 THR A O 1
ATOM 785 N N . GLU A 1 97 ? 4.219 4.415 -1.158 1.00 92.31 97 GLU A N 1
ATOM 786 C CA . GLU A 1 97 ? 3.893 5.694 -0.509 1.00 92.31 97 GLU A CA 1
ATOM 787 C C . GLU A 1 97 ? 2.668 5.565 0.407 1.00 92.31 97 GLU A C 1
ATOM 789 O O . GLU A 1 97 ? 2.659 6.080 1.527 1.00 92.31 97 GLU A O 1
ATOM 794 N N . VAL A 1 98 ? 1.650 4.810 -0.022 1.00 93.88 98 VAL A N 1
ATOM 795 C CA . VAL A 1 98 ? 0.444 4.534 0.777 1.00 93.88 98 VAL A CA 1
ATOM 796 C C . VAL A 1 98 ? 0.825 3.908 2.116 1.00 93.88 98 VAL A C 1
ATOM 798 O O . VAL A 1 98 ? 0.383 4.378 3.165 1.00 93.88 98 VAL A O 1
ATOM 801 N N . ILE A 1 99 ? 1.679 2.880 2.119 1.00 92.19 99 ILE A N 1
ATOM 802 C CA . ILE A 1 99 ? 2.074 2.219 3.366 1.00 92.19 99 ILE A CA 1
ATOM 803 C C . ILE A 1 99 ? 2.939 3.123 4.251 1.00 92.19 99 ILE A C 1
ATOM 805 O O . ILE A 1 99 ? 2.812 3.099 5.477 1.00 92.19 99 ILE A O 1
ATOM 809 N N . GLN A 1 100 ? 3.771 3.970 3.641 1.00 91.25 100 GLN A N 1
ATOM 810 C CA . GLN A 1 100 ? 4.559 4.974 4.352 1.00 91.25 100 GLN A CA 1
ATOM 811 C C . GLN A 1 100 ? 3.708 6.082 4.974 1.00 91.25 100 GLN A C 1
ATOM 813 O O . GLN A 1 100 ? 4.136 6.662 5.971 1.00 91.25 100 GLN A O 1
ATOM 818 N N . ALA A 1 101 ? 2.516 6.352 4.445 1.00 90.06 101 ALA A N 1
ATOM 819 C CA . ALA A 1 101 ? 1.569 7.291 5.033 1.00 90.06 101 ALA A CA 1
ATOM 820 C C . ALA A 1 101 ? 0.702 6.633 6.122 1.00 90.06 101 ALA A C 1
ATOM 822 O O . ALA A 1 101 ? 0.607 7.145 7.238 1.00 90.06 101 ALA A O 1
ATOM 823 N N . LEU A 1 102 ? 0.096 5.480 5.824 1.00 90.06 102 LEU A N 1
ATOM 824 C CA . LEU A 1 102 ? -0.912 4.853 6.687 1.00 90.06 102 LEU A CA 1
ATOM 825 C C . LEU A 1 102 ? -0.317 4.198 7.940 1.00 90.06 102 LEU A C 1
ATOM 827 O O . LEU A 1 102 ? -0.855 4.344 9.036 1.00 90.06 102 LEU A O 1
ATOM 831 N N . VAL A 1 103 ? 0.800 3.477 7.816 1.00 88.62 103 VAL A N 1
ATOM 832 C CA . VAL A 1 103 ? 1.348 2.692 8.937 1.00 88.62 103 VAL A CA 1
ATOM 833 C C . VAL A 1 103 ? 1.888 3.570 10.073 1.00 88.62 103 VAL A C 1
ATOM 835 O O . VAL A 1 103 ? 1.679 3.227 11.238 1.00 88.62 103 VAL A O 1
ATOM 838 N N . PRO A 1 104 ? 2.573 4.700 9.815 1.00 86.19 104 PRO A N 1
ATOM 839 C CA . PRO A 1 104 ? 2.927 5.639 10.878 1.00 86.19 104 PRO A CA 1
ATOM 840 C C . PRO A 1 104 ? 1.714 6.340 11.495 1.00 86.19 104 PRO A C 1
ATOM 842 O O . PRO A 1 104 ? 1.733 6.602 12.696 1.00 86.19 104 PRO A O 1
ATOM 845 N N . ALA A 1 105 ? 0.658 6.600 10.714 1.00 82.50 105 ALA A N 1
ATOM 846 C CA . ALA A 1 105 ? -0.557 7.243 11.211 1.00 82.50 105 ALA A CA 1
ATOM 847 C C . ALA A 1 105 ? -1.255 6.413 12.304 1.00 82.50 105 ALA A C 1
ATOM 849 O O . ALA A 1 105 ? -1.760 6.984 13.264 1.00 82.50 105 ALA A O 1
ATOM 850 N N . LEU A 1 106 ? -1.186 5.075 12.242 1.00 76.94 106 LEU A N 1
ATOM 851 C CA . LEU A 1 106 ? -1.703 4.195 13.305 1.00 76.94 106 LEU A CA 1
ATOM 852 C C . LEU A 1 106 ? -1.066 4.433 14.684 1.00 76.94 106 LEU A C 1
ATOM 854 O O . LEU A 1 106 ? -1.663 4.091 15.697 1.00 76.94 106 LEU A O 1
ATOM 858 N N . SER A 1 107 ? 0.155 4.972 14.739 1.00 71.31 107 SER A N 1
ATOM 859 C CA . SER A 1 107 ? 0.902 5.174 15.988 1.00 71.31 107 SER A CA 1
ATOM 860 C C . SER A 1 107 ? 0.745 6.589 16.575 1.00 71.31 107 SER A C 1
ATOM 862 O O . SER A 1 107 ? 1.375 6.889 17.587 1.00 71.31 107 SER A O 1
ATOM 864 N N . GLN A 1 108 ? -0.048 7.466 15.946 1.00 65.88 108 GLN A N 1
ATOM 865 C CA . GLN A 1 108 ? -0.284 8.844 16.398 1.00 65.88 108 GLN A CA 1
ATOM 866 C C . GLN A 1 108 ? -1.208 8.835 17.624 1.00 65.88 108 GLN A C 1
ATOM 868 O O . GLN A 1 108 ? -2.362 8.442 17.521 1.00 65.88 108 GLN A O 1
ATOM 873 N N . ASN A 1 109 ? -0.707 9.239 18.792 1.00 53.00 109 ASN A N 1
ATOM 874 C CA . ASN A 1 109 ? -1.478 9.246 20.037 1.00 53.00 109 ASN A CA 1
ATOM 875 C C . ASN A 1 109 ? -2.280 10.556 20.134 1.00 53.00 109 ASN A C 1
ATOM 877 O O . ASN A 1 109 ? -1.693 11.610 20.377 1.00 53.00 109 ASN A O 1
ATOM 881 N N . GLU A 1 110 ? -3.593 10.509 19.899 1.00 56.53 110 GLU A N 1
ATOM 882 C CA . GLU A 1 110 ? -4.459 11.696 19.930 1.00 56.53 110 GLU A CA 1
ATOM 883 C C . GLU A 1 110 ? -5.212 11.878 21.256 1.00 56.53 110 GLU A C 1
ATOM 885 O O . GLU A 1 110 ? -5.526 10.935 21.980 1.00 56.53 110 GLU A O 1
ATOM 890 N N . ASN A 1 111 ? -5.526 13.144 21.551 1.00 54.94 111 ASN A N 1
ATOM 891 C CA . ASN A 1 111 ? -5.945 13.658 22.859 1.00 54.94 111 ASN A CA 1
ATOM 892 C C . ASN A 1 111 ? -7.348 13.208 23.338 1.00 54.94 111 ASN A C 1
ATOM 894 O O . ASN A 1 111 ? -7.702 13.478 24.486 1.00 54.94 111 ASN A O 1
ATOM 898 N N . SER A 1 112 ? -8.153 12.532 22.503 1.00 61.31 112 SER A N 1
ATOM 899 C CA . SER A 1 112 ? -9.483 12.003 22.859 1.00 61.31 112 SER A CA 1
ATOM 900 C C . SER A 1 112 ? -9.624 10.536 22.411 1.00 61.31 112 SER A C 1
ATOM 902 O O . SER A 1 112 ? -9.330 10.189 21.269 1.00 61.31 112 SER A O 1
ATOM 904 N N . LYS A 1 113 ? -10.073 9.645 23.314 1.00 65.31 113 LYS A N 1
ATOM 905 C CA . LYS A 1 113 ? -10.138 8.187 23.056 1.00 65.31 113 LYS A CA 1
ATOM 906 C C . LYS A 1 113 ? -11.088 7.806 21.913 1.00 65.31 113 LYS A C 1
ATOM 908 O O . LYS A 1 113 ? -10.869 6.790 21.259 1.00 65.31 113 LYS A O 1
ATOM 913 N N . GLU A 1 114 ? -12.151 8.577 21.694 1.00 68.38 114 GLU A N 1
ATOM 914 C CA . GLU A 1 114 ? -13.203 8.244 20.725 1.00 68.38 114 GLU A CA 1
ATOM 915 C C . GLU A 1 114 ? -12.890 8.755 19.314 1.00 68.38 114 GLU A C 1
ATOM 917 O O . GLU A 1 114 ? -13.063 8.017 18.340 1.00 68.38 114 GLU A O 1
ATOM 922 N N . ASP A 1 115 ? -12.352 9.974 19.201 1.00 72.31 115 ASP A N 1
ATOM 923 C CA . ASP A 1 115 ? -11.855 10.516 17.931 1.00 72.31 115 ASP A CA 1
ATOM 924 C C . ASP A 1 115 ? -10.705 9.653 17.393 1.00 72.31 115 ASP A C 1
ATOM 926 O O . ASP A 1 115 ? -10.748 9.212 16.241 1.00 72.31 115 ASP A O 1
ATOM 930 N N . HIS A 1 116 ? -9.771 9.290 18.277 1.00 75.25 116 HIS A N 1
ATOM 931 C CA . HIS A 1 116 ? -8.648 8.415 17.960 1.00 75.25 116 HIS A CA 1
ATOM 932 C C . HIS A 1 116 ? -9.101 7.026 17.474 1.00 75.25 116 HIS A C 1
ATOM 934 O O . HIS A 1 116 ? -8.577 6.501 16.494 1.00 75.25 116 HIS A O 1
ATOM 940 N N . ASN A 1 117 ? -10.128 6.432 18.094 1.00 78.19 117 ASN A N 1
ATOM 941 C CA . ASN A 1 117 ? -10.639 5.127 17.666 1.00 78.19 117 ASN A CA 1
ATOM 942 C C . ASN A 1 117 ? -11.263 5.173 16.258 1.00 78.19 117 ASN A C 1
ATOM 944 O O . ASN A 1 117 ? -11.029 4.275 15.448 1.00 78.19 117 ASN A O 1
ATOM 948 N N . ILE A 1 118 ? -12.035 6.220 15.943 1.00 78.44 118 ILE A N 1
ATOM 949 C CA . ILE A 1 118 ? -12.623 6.409 14.605 1.00 78.44 118 ILE A CA 1
ATOM 950 C C . ILE A 1 118 ? -11.525 6.625 13.557 1.00 78.44 118 ILE A C 1
ATOM 952 O O . ILE A 1 118 ? -11.612 6.075 12.455 1.00 78.44 118 ILE A O 1
ATOM 956 N N . PHE A 1 119 ? -10.484 7.379 13.909 1.00 80.25 119 PHE A N 1
ATOM 957 C CA . PHE A 1 119 ? -9.311 7.562 13.067 1.00 80.25 119 PHE A CA 1
ATOM 958 C C . PHE A 1 119 ? -8.631 6.222 12.759 1.00 80.25 119 PHE A C 1
ATOM 960 O O . PHE A 1 119 ? -8.543 5.837 11.592 1.00 80.25 119 PHE A O 1
ATOM 967 N N . CYS A 1 120 ? -8.238 5.465 13.790 1.00 80.62 120 CYS A N 1
ATOM 968 C CA . CYS A 1 120 ? -7.587 4.162 13.639 1.00 80.62 120 CYS A CA 1
ATOM 969 C C . CYS A 1 120 ? -8.423 3.189 12.803 1.00 80.62 120 CYS A C 1
ATOM 971 O O . CYS A 1 120 ? -7.887 2.557 11.897 1.00 80.62 120 CYS A O 1
ATOM 973 N N . LEU A 1 121 ? -9.739 3.120 13.033 1.00 82.44 121 LEU A N 1
ATOM 974 C CA . LEU A 1 121 ? -10.658 2.304 12.232 1.00 82.44 121 LEU A CA 1
ATOM 975 C C . LEU A 1 121 ? -10.620 2.658 10.741 1.00 82.44 121 LEU A C 1
ATOM 977 O O . LEU A 1 121 ? -10.661 1.771 9.886 1.00 82.44 121 LEU A O 1
ATOM 981 N N . ASN A 1 122 ? -10.540 3.947 10.410 1.00 85.75 122 ASN A N 1
ATOM 982 C CA . ASN A 1 122 ? -10.432 4.379 9.023 1.00 85.75 122 ASN A CA 1
ATOM 983 C C . ASN A 1 122 ? -9.083 3.978 8.405 1.00 85.75 122 ASN A C 1
ATOM 985 O O . ASN A 1 122 ? -9.066 3.489 7.275 1.00 85.75 122 ASN A O 1
ATOM 989 N N . ILE A 1 123 ? -7.976 4.122 9.140 1.00 87.31 123 ILE A N 1
ATOM 990 C CA . ILE A 1 123 ? -6.648 3.700 8.668 1.00 87.31 123 ILE A CA 1
ATOM 991 C C . ILE A 1 123 ? -6.579 2.180 8.481 1.00 87.31 123 ILE A C 1
ATOM 993 O O . ILE A 1 123 ? -6.126 1.711 7.440 1.00 87.31 123 ILE A O 1
ATOM 997 N N . GLU A 1 124 ? -7.077 1.407 9.448 1.00 87.69 124 GLU A N 1
ATOM 998 C CA . GLU A 1 124 ? -7.185 -0.055 9.376 1.00 87.69 124 GLU A CA 1
ATOM 999 C C . GLU A 1 124 ? -7.962 -0.487 8.126 1.00 87.69 124 GLU A C 1
ATOM 1001 O O . GLU A 1 124 ? -7.509 -1.340 7.362 1.00 87.69 124 GLU A O 1
ATOM 1006 N N . ARG A 1 125 ? -9.108 0.151 7.866 1.00 90.06 125 ARG A N 1
ATOM 1007 C CA . ARG A 1 125 ? -9.916 -0.112 6.671 1.00 90.06 125 ARG A CA 1
ATOM 1008 C C . ARG A 1 125 ? -9.159 0.210 5.380 1.00 90.06 125 ARG A C 1
ATOM 1010 O O . ARG A 1 125 ? -9.220 -0.580 4.442 1.00 90.06 125 ARG A O 1
ATOM 1017 N N . LEU A 1 126 ? -8.447 1.337 5.317 1.00 91.31 126 LEU A N 1
ATOM 1018 C CA . LEU A 1 126 ? -7.640 1.696 4.146 1.00 91.31 126 LEU A CA 1
ATOM 1019 C C . LEU A 1 126 ? -6.492 0.709 3.913 1.00 91.31 126 LEU A C 1
ATOM 1021 O O . LEU A 1 126 ? -6.229 0.360 2.765 1.00 91.31 126 LEU A O 1
ATOM 1025 N N . LEU A 1 127 ? -5.835 0.229 4.972 1.00 91.06 127 LEU A N 1
ATOM 1026 C CA . LEU A 1 127 ? -4.775 -0.777 4.866 1.00 91.06 127 LEU A CA 1
ATOM 1027 C C . LEU A 1 127 ? -5.304 -2.089 4.284 1.00 91.06 127 LEU A C 1
ATOM 1029 O O . LEU A 1 127 ? -4.672 -2.645 3.389 1.00 91.06 127 LEU A O 1
ATOM 1033 N N . VAL A 1 128 ? -6.476 -2.554 4.730 1.00 89.88 128 VAL A N 1
ATOM 1034 C CA . VAL A 1 128 ? -7.136 -3.737 4.149 1.00 89.88 128 VAL A CA 1
ATOM 1035 C C . VAL A 1 128 ? -7.462 -3.501 2.676 1.00 89.88 128 VAL A C 1
ATOM 1037 O O . VAL A 1 128 ? -7.081 -4.309 1.828 1.00 89.88 128 VAL A O 1
ATOM 1040 N N . LEU A 1 129 ? -8.107 -2.375 2.366 1.00 91.50 129 LEU A N 1
ATOM 1041 C CA . LEU A 1 129 ? -8.530 -2.042 1.010 1.00 91.50 129 LEU A CA 1
ATOM 1042 C C . LEU A 1 129 ? -7.338 -1.962 0.043 1.00 91.50 129 LEU A C 1
ATOM 1044 O O . LEU A 1 129 ? -7.363 -2.562 -1.029 1.00 91.50 129 LEU A O 1
ATOM 1048 N N . CYS A 1 130 ? -6.279 -1.246 0.423 1.00 93.38 130 CYS A N 1
ATOM 1049 C CA . CYS A 1 130 ? -5.138 -1.002 -0.457 1.00 93.38 130 CYS A CA 1
ATOM 1050 C C . CYS A 1 130 ? -4.216 -2.224 -0.547 1.00 93.38 130 CYS A C 1
ATOM 1052 O O . CYS A 1 130 ? -3.835 -2.621 -1.644 1.00 93.38 130 CYS A O 1
ATOM 1054 N N . LEU A 1 131 ? -3.857 -2.846 0.583 1.00 91.06 131 LEU A N 1
ATOM 1055 C CA . LEU A 1 131 ? -2.850 -3.914 0.600 1.00 91.06 131 LEU A CA 1
ATOM 1056 C C . LEU A 1 131 ? -3.436 -5.288 0.267 1.00 91.06 131 LEU A C 1
ATOM 1058 O O . LEU A 1 131 ? -2.802 -6.065 -0.448 1.00 91.06 131 LEU A O 1
ATOM 1062 N N . LEU A 1 132 ? -4.628 -5.603 0.780 1.00 89.19 132 LEU A N 1
ATOM 1063 C CA . LEU A 1 132 ? -5.211 -6.941 0.663 1.00 89.19 132 LEU A CA 1
ATOM 1064 C C . LEU A 1 132 ? -6.189 -7.017 -0.509 1.00 89.19 132 LEU A C 1
ATOM 1066 O O . LEU A 1 132 ? -5.963 -7.791 -1.437 1.00 89.19 132 LEU A O 1
ATOM 1070 N N . GLU A 1 133 ? -7.233 -6.187 -0.506 1.00 90.12 133 GLU A N 1
ATOM 1071 C CA . GLU A 1 133 ? -8.307 -6.260 -1.508 1.00 90.12 133 GLU A CA 1
ATOM 1072 C C . GLU A 1 133 ? -7.838 -5.810 -2.901 1.00 90.12 133 GLU A C 1
ATOM 1074 O O . GLU A 1 133 ? -8.184 -6.439 -3.900 1.00 90.12 133 GLU A O 1
ATOM 1079 N N . ASN A 1 134 ? -6.994 -4.774 -2.983 1.00 91.31 13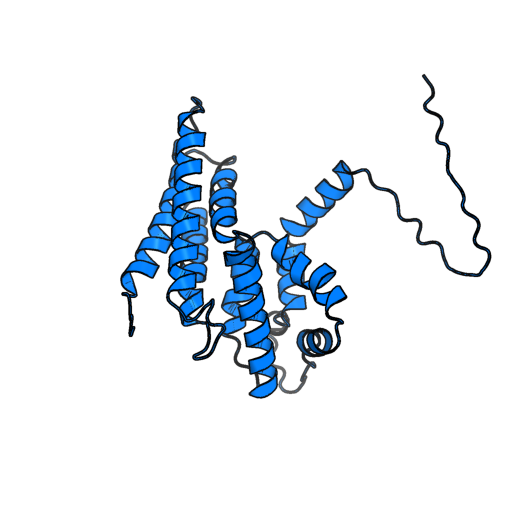4 ASN A N 1
ATOM 1080 C CA . ASN A 1 134 ? -6.456 -4.273 -4.255 1.00 91.31 134 ASN A CA 1
ATOM 1081 C C . ASN A 1 134 ? -5.114 -4.906 -4.669 1.00 91.31 134 ASN A C 1
ATOM 1083 O O . ASN A 1 134 ? -4.426 -4.417 -5.562 1.00 91.31 134 ASN A O 1
ATOM 1087 N N . LYS A 1 135 ? -4.704 -6.006 -4.031 1.00 92.62 135 LYS A N 1
ATOM 1088 C CA . LYS A 1 135 ? -3.409 -6.655 -4.300 1.00 92.62 135 LYS A CA 1
ATOM 1089 C C . LYS A 1 135 ? -2.200 -5.708 -4.158 1.00 92.62 135 LYS A C 1
ATOM 1091 O O . LYS A 1 135 ? -1.209 -5.857 -4.878 1.00 92.62 135 LYS A O 1
ATOM 1096 N N . GLY A 1 136 ? -2.275 -4.717 -3.265 1.00 91.75 136 GLY A N 1
ATOM 1097 C CA . GLY A 1 136 ? -1.244 -3.689 -3.113 1.00 91.75 136 GLY A CA 1
ATOM 1098 C C . GLY A 1 136 ? 0.127 -4.253 -2.752 1.00 91.75 136 GLY A C 1
ATOM 1099 O O . GLY A 1 136 ? 1.129 -3.737 -3.227 1.00 91.75 136 GLY A O 1
ATOM 1100 N N . VAL A 1 137 ? 0.201 -5.361 -2.003 1.00 91.75 137 VAL A N 1
ATOM 1101 C CA . VAL A 1 137 ? 1.488 -6.028 -1.718 1.00 91.75 137 VAL A CA 1
ATOM 1102 C C . VAL A 1 137 ? 2.137 -6.533 -3.003 1.00 91.75 137 VAL A C 1
ATOM 1104 O O . VAL A 1 137 ? 3.330 -6.334 -3.218 1.00 91.75 137 VAL A O 1
ATOM 1107 N N . GLY A 1 138 ? 1.343 -7.134 -3.887 1.00 91.06 138 GLY A N 1
ATOM 1108 C CA . GLY A 1 138 ? 1.827 -7.541 -5.198 1.00 91.06 138 GLY A CA 1
ATOM 1109 C C . GLY A 1 138 ? 2.235 -6.357 -6.084 1.00 91.06 138 GLY A C 1
ATOM 1110 O O . GLY A 1 138 ? 3.199 -6.451 -6.837 1.00 91.06 138 GLY A O 1
ATOM 1111 N N . GLN A 1 139 ? 1.538 -5.225 -5.974 1.00 92.31 139 GLN A N 1
ATOM 1112 C CA . GLN A 1 139 ? 1.914 -4.000 -6.682 1.00 92.31 139 GLN A CA 1
ATOM 1113 C C . GLN A 1 139 ? 3.239 -3.411 -6.159 1.00 92.31 139 GLN A C 1
ATOM 1115 O O . GLN A 1 139 ? 4.029 -2.946 -6.970 1.00 92.31 139 GLN A O 1
ATOM 1120 N N . ILE A 1 140 ? 3.550 -3.510 -4.857 1.00 91.75 140 ILE A N 1
ATOM 1121 C CA . ILE A 1 140 ? 4.870 -3.122 -4.306 1.00 91.75 140 ILE A CA 1
ATOM 1122 C C . ILE A 1 140 ? 5.991 -3.951 -4.946 1.00 91.75 140 ILE A C 1
ATOM 1124 O O . ILE A 1 140 ? 7.028 -3.407 -5.318 1.00 91.75 140 ILE A O 1
ATOM 1128 N N . VAL A 1 141 ? 5.779 -5.263 -5.105 1.00 90.31 141 VAL A N 1
ATOM 1129 C CA . VAL A 1 141 ? 6.741 -6.139 -5.796 1.00 90.31 141 VAL A CA 1
ATOM 1130 C C . VAL A 1 141 ? 6.968 -5.663 -7.234 1.00 90.31 141 VAL A C 1
ATOM 1132 O O . VAL A 1 141 ? 8.112 -5.567 -7.672 1.00 90.31 141 VAL A O 1
ATOM 1135 N N . ALA A 1 142 ? 5.896 -5.300 -7.946 1.00 88.00 142 ALA A N 1
ATOM 1136 C CA . ALA A 1 142 ? 5.998 -4.749 -9.295 1.00 88.00 142 ALA A CA 1
ATOM 1137 C C . ALA A 1 142 ? 6.733 -3.394 -9.321 1.00 88.00 142 ALA A C 1
ATOM 1139 O O . ALA A 1 142 ? 7.580 -3.182 -10.185 1.00 88.00 142 ALA A O 1
ATOM 1140 N N . GLU A 1 143 ? 6.485 -2.494 -8.361 1.00 87.69 143 GLU A N 1
ATOM 1141 C CA . GLU A 1 143 ? 7.226 -1.229 -8.246 1.00 87.69 143 GLU A CA 1
ATOM 1142 C C . GLU A 1 143 ? 8.729 -1.472 -8.087 1.00 87.69 143 GLU A C 1
ATOM 1144 O O . GLU A 1 143 ? 9.529 -0.840 -8.780 1.00 87.69 143 GLU A O 1
ATOM 1149 N N . PHE A 1 144 ? 9.123 -2.435 -7.250 1.00 85.88 144 PHE A N 1
ATOM 1150 C CA . PHE A 1 144 ? 10.533 -2.784 -7.078 1.00 85.88 144 PHE A CA 1
ATOM 1151 C C . PHE A 1 144 ? 11.173 -3.433 -8.303 1.00 85.88 144 PHE A C 1
ATOM 1153 O O . PHE A 1 144 ? 12.386 -3.303 -8.467 1.00 85.88 144 PHE A O 1
ATOM 1160 N N . MET A 1 145 ? 10.391 -4.036 -9.204 1.00 80.00 145 MET A N 1
ATOM 1161 C CA . MET A 1 145 ? 10.919 -4.449 -10.505 1.00 80.00 145 MET A CA 1
ATOM 1162 C C . MET A 1 145 ? 11.249 -3.262 -11.412 1.00 80.00 145 MET A C 1
ATOM 1164 O O . MET A 1 145 ? 12.298 -3.222 -12.050 1.00 80.00 145 MET A O 1
ATOM 1168 N N . PHE A 1 146 ? 10.395 -2.240 -11.456 1.00 71.81 146 PHE A N 1
ATOM 1169 C CA . PHE A 1 146 ? 10.630 -1.084 -12.330 1.00 71.81 146 PHE A CA 1
ATOM 1170 C C . PHE A 1 146 ? 11.646 -0.072 -11.773 1.00 71.81 146 PHE A C 1
ATOM 1172 O O . PHE A 1 146 ? 12.146 0.766 -12.526 1.00 71.81 146 PHE A O 1
ATOM 1179 N N . PHE A 1 147 ? 12.009 -0.174 -10.490 1.00 64.81 147 PHE A N 1
ATOM 1180 C CA . PHE A 1 147 ? 12.964 0.709 -9.801 1.00 64.81 147 PHE A CA 1
ATOM 1181 C C . PHE A 1 147 ? 14.399 0.686 -10.379 1.00 64.81 147 PHE A C 1
ATOM 1183 O O . PHE A 1 147 ? 15.195 1.581 -10.084 1.00 64.81 147 PHE A O 1
ATOM 1190 N N . ASN A 1 148 ? 14.739 -0.298 -11.223 1.00 55.59 148 ASN A N 1
ATOM 1191 C CA . ASN A 1 148 ? 16.115 -0.572 -11.655 1.00 55.59 148 ASN A CA 1
ATOM 1192 C C . ASN A 1 148 ? 16.533 -0.019 -13.024 1.00 55.59 148 ASN A C 1
ATOM 1194 O O . ASN A 1 148 ? 17.691 -0.158 -13.406 1.00 55.59 148 ASN A O 1
ATOM 1198 N N . LYS A 1 149 ? 15.668 0.705 -13.745 1.00 53.75 149 LYS A N 1
ATOM 1199 C CA . LYS A 1 149 ? 15.998 1.212 -15.096 1.00 53.75 149 LYS A CA 1
ATOM 1200 C C . LYS A 1 149 ? 17.093 2.295 -15.174 1.00 53.75 149 LYS A C 1
ATOM 1202 O O . LYS A 1 149 ? 17.391 2.751 -16.273 1.00 53.75 149 LYS A O 1
ATOM 1207 N N . HIS A 1 150 ? 17.700 2.706 -14.056 1.00 46.50 150 HIS A N 1
ATOM 1208 C CA . HIS A 1 150 ? 18.577 3.884 -14.021 1.00 46.50 150 HIS A CA 1
ATOM 1209 C C . HIS A 1 150 ? 19.938 3.749 -13.311 1.00 46.50 150 HIS A C 1
ATOM 1211 O O . HIS A 1 150 ? 20.600 4.771 -13.212 1.00 46.50 150 HIS A O 1
ATOM 1217 N N . ASN A 1 151 ? 20.397 2.574 -12.844 1.00 46.56 151 ASN A N 1
ATOM 1218 C CA . ASN A 1 151 ? 21.769 2.448 -12.296 1.00 46.56 151 ASN A CA 1
ATOM 1219 C C . ASN A 1 151 ? 22.458 1.113 -12.628 1.00 46.56 151 ASN A C 1
ATOM 1221 O O . ASN A 1 151 ? 21.826 0.137 -13.018 1.00 46.56 151 ASN A O 1
ATOM 1225 N N . ASP A 1 152 ? 23.774 1.142 -12.469 1.00 47.41 152 ASP A N 1
ATOM 1226 C CA . ASP A 1 152 ? 24.823 0.177 -12.781 1.00 47.41 152 ASP A CA 1
ATOM 1227 C C . ASP A 1 152 ? 24.819 -1.101 -11.919 1.00 47.41 152 ASP A C 1
ATOM 1229 O O . ASP A 1 152 ? 25.701 -1.292 -11.100 1.00 47.41 152 ASP A O 1
ATOM 1233 N N . GLY A 1 153 ? 23.877 -2.027 -12.127 1.00 53.25 153 GLY A N 1
ATOM 1234 C CA . GLY A 1 153 ? 24.015 -3.464 -11.794 1.00 53.25 153 GLY A CA 1
ATOM 1235 C C . GLY A 1 153 ? 24.276 -3.882 -10.329 1.00 53.25 153 GLY A C 1
ATOM 1236 O O . GLY A 1 153 ? 24.284 -5.078 -10.040 1.00 53.25 153 GLY A O 1
ATOM 1237 N N . VAL A 1 154 ? 24.478 -2.941 -9.407 1.00 58.50 154 VAL A N 1
ATOM 1238 C CA . VAL A 1 154 ? 24.661 -3.144 -7.970 1.00 58.50 154 VAL A CA 1
ATOM 1239 C C . VAL A 1 154 ? 23.542 -2.402 -7.252 1.00 58.50 154 VAL A C 1
ATOM 1241 O O . VAL A 1 154 ? 23.358 -1.196 -7.433 1.00 58.50 154 VAL A O 1
ATOM 1244 N N . LEU A 1 155 ? 22.815 -3.112 -6.385 1.00 63.59 155 LEU A N 1
ATOM 1245 C CA . LEU A 1 155 ? 21.808 -2.515 -5.511 1.00 63.59 155 LEU A CA 1
ATOM 1246 C C . LEU A 1 155 ? 22.431 -1.383 -4.679 1.00 63.59 155 LEU A C 1
ATOM 1248 O O . LEU A 1 155 ? 23.158 -1.623 -3.715 1.00 63.59 155 LEU A O 1
ATOM 1252 N N . ASN A 1 156 ? 22.122 -0.139 -5.048 1.00 70.94 156 ASN A N 1
ATOM 1253 C CA . ASN A 1 156 ? 22.550 1.047 -4.312 1.00 70.94 156 ASN A CA 1
ATOM 1254 C C . ASN A 1 156 ? 22.091 0.943 -2.833 1.00 70.94 156 ASN A C 1
ATOM 1256 O O . ASN A 1 156 ? 20.928 0.597 -2.591 1.00 70.94 156 ASN A O 1
ATOM 1260 N N . PRO A 1 157 ? 22.953 1.247 -1.841 1.00 71.75 157 PRO A N 1
ATOM 1261 C CA . PRO A 1 157 ? 22.600 1.206 -0.419 1.00 71.75 157 PRO A CA 1
ATOM 1262 C C . PRO A 1 157 ? 21.332 2.003 -0.065 1.00 71.75 157 PRO A C 1
ATOM 1264 O O . PRO A 1 157 ? 20.548 1.559 0.768 1.00 71.75 157 PRO A O 1
ATOM 1267 N N . ASP A 1 158 ? 21.049 3.120 -0.734 1.00 80.88 158 ASP A N 1
ATOM 1268 C CA . ASP A 1 158 ? 19.817 3.885 -0.505 1.00 80.88 158 ASP A CA 1
ATOM 1269 C C . ASP A 1 158 ? 18.561 3.087 -0.893 1.00 80.88 158 ASP A C 1
ATOM 1271 O O . ASP A 1 158 ? 17.521 3.165 -0.229 1.00 80.88 158 ASP A O 1
ATOM 1275 N N . ARG A 1 159 ? 18.660 2.258 -1.943 1.00 79.94 159 ARG A N 1
ATOM 1276 C CA . ARG A 1 159 ? 17.569 1.381 -2.393 1.00 79.94 159 ARG A CA 1
ATOM 1277 C C . ARG A 1 159 ? 17.332 0.251 -1.408 1.00 79.94 159 ARG A C 1
ATOM 1279 O O . ARG A 1 159 ? 16.185 -0.021 -1.066 1.00 79.94 159 ARG A O 1
ATOM 1286 N N . THR A 1 160 ? 18.392 -0.391 -0.924 1.00 85.06 160 THR A N 1
ATOM 1287 C CA . THR A 1 160 ? 18.255 -1.479 0.054 1.00 85.06 160 THR A CA 1
ATOM 1288 C C . THR A 1 160 ? 17.684 -0.963 1.373 1.00 85.06 160 THR A C 1
ATOM 1290 O O . THR A 1 160 ? 16.820 -1.621 1.956 1.00 85.06 160 THR A O 1
ATOM 1293 N N . ILE A 1 161 ? 18.066 0.247 1.801 1.00 88.62 161 ILE A N 1
ATOM 1294 C CA . ILE A 1 161 ? 17.473 0.939 2.954 1.00 88.62 161 ILE A CA 1
ATOM 1295 C C . ILE A 1 161 ? 15.980 1.198 2.723 1.00 88.62 161 ILE A C 1
ATOM 1297 O O . ILE A 1 161 ? 15.162 0.896 3.597 1.00 88.62 161 ILE A O 1
ATOM 1301 N N . PHE A 1 162 ? 15.600 1.717 1.552 1.00 89.56 162 PHE A N 1
ATOM 1302 C CA . PHE A 1 162 ? 14.196 1.968 1.219 1.00 89.56 162 PHE A CA 1
ATOM 1303 C C . PHE A 1 162 ? 13.364 0.677 1.205 1.00 89.56 162 PHE A C 1
ATOM 1305 O O . PHE A 1 162 ? 12.321 0.615 1.861 1.00 89.56 162 PHE A O 1
ATOM 1312 N N . ILE A 1 163 ? 13.853 -0.374 0.538 1.00 90.69 163 ILE A N 1
ATOM 1313 C CA . ILE A 1 163 ? 13.223 -1.702 0.493 1.00 90.69 163 ILE A CA 1
ATOM 1314 C C . ILE A 1 163 ? 13.045 -2.254 1.909 1.00 90.69 163 ILE A C 1
ATOM 1316 O O . ILE A 1 163 ? 11.944 -2.661 2.285 1.00 90.69 163 ILE A O 1
ATOM 1320 N N . SER A 1 164 ? 14.099 -2.205 2.726 1.00 91.12 164 SER A N 1
ATOM 1321 C CA . SER A 1 164 ? 14.072 -2.698 4.108 1.00 91.12 164 SER A CA 1
ATOM 1322 C C . SER A 1 164 ? 13.065 -1.933 4.965 1.00 91.12 164 SER A C 1
ATOM 1324 O O . SER A 1 164 ? 12.341 -2.532 5.764 1.00 91.12 164 SER A O 1
ATOM 1326 N N . ARG A 1 165 ? 12.958 -0.612 4.773 1.00 92.31 165 ARG A N 1
ATOM 1327 C CA . ARG A 1 165 ? 11.969 0.229 5.455 1.00 92.31 165 ARG A CA 1
ATOM 1328 C C . ARG A 1 165 ? 10.542 -0.135 5.046 1.00 92.31 165 ARG A C 1
ATOM 1330 O O . ARG A 1 165 ? 9.687 -0.265 5.919 1.00 92.31 165 ARG A O 1
ATOM 1337 N N . VAL A 1 166 ? 10.265 -0.303 3.753 1.00 92.94 166 VAL A N 1
ATOM 1338 C CA . VAL A 1 166 ? 8.934 -0.712 3.266 1.00 92.94 166 VAL A CA 1
ATOM 1339 C C . VAL A 1 166 ? 8.583 -2.110 3.780 1.00 92.94 166 VAL A C 1
ATOM 1341 O O . VAL A 1 166 ? 7.480 -2.312 4.286 1.00 92.94 166 VAL A O 1
ATOM 1344 N N . ALA A 1 167 ? 9.534 -3.048 3.748 1.00 91.81 167 ALA A N 1
ATOM 1345 C CA . ALA A 1 167 ? 9.362 -4.394 4.290 1.00 91.81 167 ALA A CA 1
ATOM 1346 C C . ALA A 1 167 ? 9.055 -4.371 5.793 1.00 91.81 167 ALA A C 1
ATOM 1348 O O . ALA A 1 167 ? 8.161 -5.076 6.261 1.00 91.81 167 ALA A O 1
ATOM 1349 N N . GLN A 1 168 ? 9.750 -3.523 6.555 1.00 91.50 168 GLN A N 1
ATOM 1350 C CA . GLN A 1 168 ? 9.485 -3.323 7.975 1.00 91.50 168 GLN A CA 1
ATOM 1351 C C . GLN A 1 168 ? 8.096 -2.728 8.224 1.00 91.50 168 GLN A C 1
ATOM 1353 O O . GLN A 1 168 ? 7.397 -3.203 9.118 1.00 91.50 168 GLN A O 1
ATOM 1358 N N . LEU A 1 169 ? 7.678 -1.721 7.450 1.00 91.00 169 LEU A N 1
ATOM 1359 C CA . LEU A 1 169 ? 6.345 -1.129 7.580 1.00 91.00 169 LEU A CA 1
ATOM 1360 C C . LEU A 1 169 ? 5.259 -2.166 7.304 1.00 91.00 169 LEU A C 1
ATOM 1362 O O . LEU A 1 169 ? 4.369 -2.324 8.139 1.00 91.00 169 LEU A O 1
ATOM 1366 N N . LEU A 1 170 ? 5.383 -2.918 6.206 1.00 89.94 170 LEU A N 1
ATOM 1367 C CA . LEU A 1 170 ? 4.448 -3.979 5.837 1.00 89.94 170 LEU A CA 1
ATOM 1368 C C . LEU A 1 170 ? 4.373 -5.064 6.901 1.00 89.94 170 LEU A C 1
ATOM 1370 O O . LEU A 1 170 ? 3.283 -5.408 7.353 1.00 89.94 170 LEU A O 1
ATOM 1374 N N . ALA A 1 171 ? 5.527 -5.547 7.356 1.00 87.69 171 ALA A N 1
ATOM 1375 C CA . ALA A 1 171 ? 5.568 -6.517 8.429 1.00 87.69 171 ALA A CA 1
ATOM 1376 C C . ALA A 1 171 ? 4.949 -5.946 9.709 1.00 87.69 171 ALA A C 1
ATOM 1378 O O . ALA A 1 171 ? 4.283 -6.684 10.408 1.00 87.69 171 ALA A O 1
ATOM 1379 N N . SER A 1 172 ? 5.111 -4.659 10.035 1.00 86.38 172 SER A N 1
ATOM 1380 C CA . SER A 1 172 ? 4.572 -4.047 11.263 1.00 86.38 172 SER A CA 1
ATOM 1381 C C . SER A 1 172 ? 3.060 -3.799 11.267 1.00 86.38 172 SER A C 1
ATOM 1383 O O . SER A 1 172 ? 2.521 -3.495 12.329 1.00 86.38 172 SER A O 1
ATOM 1385 N N . VAL A 1 173 ? 2.369 -3.935 10.126 1.00 84.56 173 VAL A N 1
ATOM 1386 C CA . VAL A 1 173 ? 0.921 -3.669 10.021 1.00 84.56 173 VAL A CA 1
ATOM 1387 C C . VAL A 1 173 ? 0.109 -4.418 11.088 1.00 84.56 173 VAL A C 1
ATOM 1389 O O . VAL A 1 173 ? -0.663 -3.756 11.781 1.00 84.56 173 VAL A O 1
ATOM 1392 N N . PRO A 1 174 ? 0.293 -5.737 11.307 1.00 74.44 174 PRO A N 1
ATOM 1393 C CA . PRO A 1 174 ? -0.460 -6.460 12.330 1.00 74.44 174 PRO A CA 1
ATOM 1394 C C . PRO A 1 174 ? -0.133 -6.020 13.765 1.00 74.44 174 PRO A C 1
ATOM 1396 O O . PRO A 1 174 ? -1.006 -6.089 14.618 1.00 74.44 174 PRO A O 1
ATOM 1399 N N . ASP A 1 175 ? 1.088 -5.540 14.042 1.00 71.69 175 ASP A N 1
ATOM 1400 C CA . ASP A 1 175 ? 1.474 -5.096 15.400 1.00 71.69 175 ASP A CA 1
ATOM 1401 C C . ASP A 1 175 ? 0.884 -3.732 15.743 1.00 71.69 175 ASP A C 1
ATOM 1403 O O . ASP A 1 175 ? 0.644 -3.411 16.904 1.00 71.69 175 ASP A O 1
ATOM 1407 N N . LYS A 1 176 ? 0.720 -2.897 14.717 1.00 72.56 176 LYS A N 1
ATOM 1408 C CA . LYS A 1 176 ? 0.181 -1.545 14.844 1.00 72.56 176 LYS A CA 1
ATOM 1409 C C . LYS A 1 176 ? -1.337 -1.510 14.734 1.00 72.56 176 LYS A C 1
ATOM 1411 O O . LYS A 1 176 ? -1.940 -0.500 15.085 1.00 72.56 176 LYS A O 1
ATOM 1416 N N . ALA A 1 177 ? -1.948 -2.587 14.249 1.00 65.06 177 ALA A N 1
ATOM 1417 C CA . ALA A 1 177 ? -3.382 -2.787 14.338 1.00 65.06 177 ALA A CA 1
ATOM 1418 C C . ALA A 1 177 ? -3.765 -2.999 15.815 1.00 65.06 177 ALA A C 1
ATOM 1420 O O . ALA A 1 177 ? -3.137 -3.784 16.526 1.00 65.06 177 ALA A O 1
ATOM 1421 N N . ARG A 1 178 ? -4.779 -2.280 16.309 1.00 65.25 178 ARG A N 1
ATOM 1422 C CA . ARG A 1 178 ? -5.182 -2.361 17.726 1.00 65.25 178 ARG A CA 1
ATOM 1423 C C . ARG A 1 178 ? -5.693 -3.764 18.089 1.00 65.25 178 ARG A C 1
ATOM 1425 O O . ARG A 1 178 ? -6.235 -4.475 17.241 1.00 65.25 178 ARG A O 1
ATOM 1432 N N . MET A 1 179 ? -5.635 -4.136 19.373 1.00 49.41 179 MET A N 1
ATOM 1433 C CA . MET A 1 179 ? -6.405 -5.278 19.892 1.00 49.41 179 MET A CA 1
ATOM 1434 C C . MET A 1 179 ? -7.903 -5.006 19.662 1.00 49.41 179 MET A C 1
ATOM 1436 O O . MET A 1 179 ? -8.498 -4.179 20.346 1.00 49.41 179 MET A O 1
ATOM 1440 N N . GLY A 1 180 ? -8.495 -5.643 18.647 1.00 52.03 180 GLY A N 1
ATOM 1441 C CA . GLY A 1 180 ? -9.867 -5.385 18.184 1.00 52.03 180 GLY A CA 1
ATOM 1442 C C . GLY A 1 180 ? -9.980 -4.679 16.827 1.00 52.03 180 GLY A C 1
ATOM 1443 O O . GLY A 1 180 ? -11.095 -4.335 16.424 1.00 52.03 180 GLY A O 1
ATOM 1444 N N . ALA A 1 181 ? -8.864 -4.459 16.121 1.00 58.22 181 ALA A N 1
ATOM 1445 C CA . ALA A 1 181 ? -8.861 -4.098 14.706 1.00 58.22 181 ALA A CA 1
ATOM 1446 C C . ALA A 1 181 ? -9.618 -5.137 13.868 1.00 58.22 181 ALA A C 1
ATOM 1448 O O . ALA A 1 181 ? -9.828 -6.271 14.314 1.00 58.22 181 ALA A O 1
ATOM 1449 N N . SER A 1 182 ? -10.028 -4.741 12.656 1.00 56.78 182 SER A N 1
ATOM 1450 C CA . SER A 1 182 ? -10.748 -5.616 11.718 1.00 56.78 182 SER A CA 1
ATOM 1451 C C . SER A 1 182 ? -10.165 -7.032 11.716 1.00 56.78 182 SER A C 1
ATOM 1453 O O . SER A 1 182 ? -8.943 -7.194 11.714 1.00 56.78 182 SER A O 1
ATOM 1455 N N . SER A 1 183 ? -11.017 -8.060 11.689 1.00 56.81 183 SER A N 1
ATOM 1456 C CA . SER A 1 183 ? -10.581 -9.464 11.619 1.00 56.81 183 SER A CA 1
ATOM 1457 C C . SER A 1 183 ? -9.645 -9.716 10.431 1.00 56.81 183 SER A C 1
ATOM 1459 O O . SER A 1 183 ? -8.774 -10.581 10.498 1.00 56.81 183 SER A O 1
ATOM 1461 N N . ALA A 1 184 ? -9.750 -8.903 9.377 1.00 58.16 184 ALA A N 1
ATOM 1462 C CA . ALA A 1 184 ? -8.845 -8.901 8.233 1.00 58.16 184 ALA A CA 1
ATOM 1463 C C . ALA A 1 184 ? -7.410 -8.426 8.547 1.00 58.16 184 ALA A C 1
ATOM 1465 O O . ALA A 1 184 ? -6.537 -8.643 7.719 1.00 58.16 184 ALA A O 1
ATOM 1466 N N . LEU A 1 185 ? -7.147 -7.802 9.701 1.00 57.91 185 LEU A N 1
ATOM 1467 C CA . LEU A 1 185 ? -5.816 -7.392 10.183 1.00 57.91 185 LEU A CA 1
ATOM 1468 C C . LEU A 1 185 ? -5.374 -8.133 11.456 1.00 57.91 185 LEU A C 1
ATOM 1470 O O . LEU A 1 185 ? -4.182 -8.158 11.749 1.00 57.91 185 LEU A O 1
ATOM 1474 N N . THR A 1 186 ? -6.309 -8.738 12.196 1.00 54.66 186 THR A N 1
ATOM 1475 C CA . THR A 1 186 ? -6.050 -9.389 13.496 1.00 54.66 186 THR A CA 1
ATOM 1476 C C . THR A 1 186 ? -6.110 -10.916 13.471 1.00 54.66 186 THR A C 1
ATOM 1478 O O . THR A 1 186 ? -5.653 -11.553 14.416 1.00 54.66 186 THR A O 1
ATOM 1481 N N . SER A 1 187 ? -6.654 -11.526 12.412 1.00 59.59 187 SER A N 1
ATOM 1482 C CA . SER A 1 187 ? -6.664 -12.988 12.237 1.00 59.59 187 SER A CA 1
ATOM 1483 C C . SER A 1 187 ? -5.410 -13.499 11.506 1.00 59.59 187 SER A C 1
ATOM 1485 O O . SER A 1 187 ? -4.536 -12.727 11.121 1.00 59.59 187 SER A O 1
ATOM 1487 N N . SER A 1 188 ? -5.315 -14.812 11.259 1.00 61.22 188 SER A N 1
ATOM 1488 C CA . SER A 1 188 ? -4.254 -15.389 10.404 1.00 61.22 188 SER A CA 1
ATOM 1489 C C . SER A 1 188 ? -4.428 -15.076 8.904 1.00 61.22 188 SER A C 1
ATOM 1491 O O . SER A 1 188 ? -3.502 -15.262 8.115 1.00 61.22 188 SER A O 1
ATOM 1493 N N . TYR A 1 189 ? -5.602 -14.585 8.492 1.00 64.94 189 TYR A N 1
ATOM 1494 C CA . TYR A 1 189 ? -5.935 -14.254 7.102 1.00 64.94 189 TYR A CA 1
ATOM 1495 C C . TYR A 1 189 ? -5.034 -13.183 6.443 1.00 64.94 189 TYR A C 1
ATOM 1497 O O . TYR A 1 189 ? -4.544 -13.440 5.341 1.00 64.94 189 TYR A O 1
ATOM 1505 N N . PRO A 1 190 ? -4.741 -12.018 7.066 1.00 65.88 190 PRO A N 1
ATOM 1506 C CA . PRO A 1 190 ? -3.817 -11.022 6.509 1.00 65.88 190 PRO A CA 1
ATOM 1507 C C . PRO A 1 190 ? -2.450 -11.613 6.194 1.00 65.88 190 PRO A C 1
ATOM 1509 O O . PRO A 1 190 ? -1.883 -11.315 5.147 1.00 65.88 190 PRO A O 1
ATOM 1512 N N . PHE A 1 191 ? -1.936 -12.484 7.065 1.00 71.06 191 PHE A N 1
ATOM 1513 C CA . PHE A 1 191 ? -0.651 -13.133 6.844 1.00 71.06 191 PHE A CA 1
ATOM 1514 C C . PHE A 1 191 ? -0.682 -14.024 5.602 1.00 71.06 191 PHE A C 1
ATOM 1516 O O . PHE A 1 191 ? 0.163 -13.881 4.720 1.00 71.06 191 PHE A O 1
ATOM 1523 N N . SER A 1 192 ? -1.693 -14.887 5.496 1.00 76.75 192 SER A N 1
ATOM 1524 C CA . SER A 1 192 ? -1.858 -15.760 4.334 1.00 76.75 192 SER A CA 1
ATOM 1525 C C . SER A 1 192 ? -2.016 -14.962 3.034 1.00 76.75 192 SER A C 1
ATOM 1527 O O . SER A 1 192 ? -1.373 -15.293 2.038 1.00 76.75 192 SER A O 1
ATOM 1529 N N . SER A 1 193 ? -2.784 -13.867 3.045 1.00 82.31 193 SER A N 1
ATOM 1530 C CA . SER A 1 193 ? -2.960 -13.000 1.874 1.00 82.31 193 SER A CA 1
ATOM 1531 C C . SER A 1 193 ? -1.665 -12.285 1.475 1.00 82.31 193 SER A C 1
ATOM 1533 O O . SER A 1 193 ? -1.313 -12.281 0.297 1.00 82.31 193 SER A O 1
ATOM 1535 N N . VAL A 1 194 ? -0.935 -11.697 2.430 1.00 85.12 194 VAL A N 1
ATOM 1536 C CA . VAL A 1 194 ? 0.351 -11.021 2.172 1.00 85.12 194 VAL A CA 1
ATOM 1537 C C . VAL A 1 194 ? 1.357 -12.009 1.579 1.00 85.12 194 VAL A C 1
ATOM 1539 O O . VAL A 1 194 ? 1.943 -11.725 0.538 1.00 85.12 194 VAL A O 1
ATOM 1542 N N . VAL A 1 195 ? 1.517 -13.186 2.192 1.00 85.94 195 VAL A N 1
ATOM 1543 C CA . VAL A 1 195 ? 2.440 -14.225 1.710 1.00 85.94 195 VAL A CA 1
ATOM 1544 C C . VAL A 1 195 ? 2.043 -14.716 0.320 1.00 85.94 195 VAL A C 1
ATOM 1546 O O . VAL A 1 195 ? 2.897 -14.796 -0.557 1.00 85.94 195 VAL A O 1
ATOM 1549 N N . SER A 1 196 ? 0.755 -14.983 0.088 1.00 87.94 196 SER A N 1
ATOM 1550 C CA . SER A 1 196 ? 0.271 -15.444 -1.219 1.00 87.94 196 SER A CA 1
ATOM 1551 C C . SER A 1 196 ? 0.553 -14.415 -2.314 1.00 87.94 196 SER A C 1
ATOM 1553 O O . SER A 1 196 ? 1.050 -14.773 -3.376 1.00 87.94 196 SER A O 1
ATOM 1555 N N . GLN A 1 197 ? 0.297 -13.128 -2.052 1.00 91.31 197 GLN A N 1
ATOM 1556 C CA . GLN A 1 197 ? 0.591 -12.065 -3.015 1.00 91.31 197 GLN A CA 1
ATOM 1557 C C . GLN A 1 197 ? 2.090 -11.931 -3.305 1.00 91.31 197 GLN A C 1
ATOM 1559 O O . GLN A 1 197 ? 2.458 -11.747 -4.465 1.00 91.31 197 GLN A O 1
ATOM 1564 N N . LEU A 1 198 ? 2.944 -12.025 -2.277 1.00 90.56 198 LEU A N 1
ATOM 1565 C CA . LEU A 1 198 ? 4.399 -11.966 -2.444 1.00 90.56 198 LEU A CA 1
ATOM 1566 C C . LEU A 1 198 ? 4.907 -13.117 -3.308 1.00 90.56 198 LEU A C 1
ATOM 1568 O O . LEU A 1 198 ? 5.660 -12.872 -4.243 1.00 90.56 198 LEU A O 1
ATOM 1572 N N . LEU A 1 199 ? 4.487 -14.350 -3.013 1.00 90.19 199 LEU A N 1
ATOM 1573 C CA . LEU A 1 199 ? 4.954 -15.536 -3.730 1.00 90.19 199 LEU A CA 1
ATOM 1574 C C . LEU A 1 199 ? 4.477 -15.545 -5.182 1.00 90.19 199 LEU A C 1
ATOM 1576 O O . LEU A 1 199 ? 5.301 -15.716 -6.073 1.00 90.19 199 LEU A O 1
ATOM 1580 N N . VAL A 1 200 ? 3.188 -15.276 -5.425 1.00 91.75 200 VAL A N 1
ATOM 1581 C CA . VAL A 1 200 ? 2.633 -15.222 -6.789 1.00 91.75 200 VAL A CA 1
ATOM 1582 C C . VAL A 1 200 ? 3.357 -14.170 -7.627 1.00 91.75 200 VAL A C 1
ATOM 1584 O O . VAL A 1 200 ? 3.779 -14.453 -8.743 1.00 91.75 200 VAL A O 1
ATOM 1587 N N . ARG A 1 201 ? 3.565 -12.959 -7.094 1.00 88.69 201 ARG A N 1
ATOM 1588 C CA . ARG A 1 201 ? 4.266 -11.912 -7.851 1.00 88.69 201 ARG A CA 1
ATOM 1589 C C . ARG A 1 201 ? 5.762 -12.162 -7.995 1.00 88.69 201 ARG A C 1
ATOM 1591 O O . ARG A 1 201 ? 6.323 -11.776 -9.012 1.00 88.69 201 ARG A O 1
ATOM 1598 N N . ALA A 1 202 ? 6.413 -12.782 -7.014 1.00 87.06 202 ALA A N 1
ATOM 1599 C CA . ALA A 1 202 ? 7.818 -13.167 -7.128 1.00 87.06 202 ALA A CA 1
ATOM 1600 C C . ALA A 1 202 ? 8.025 -14.261 -8.186 1.00 87.06 202 ALA A C 1
ATOM 1602 O O . ALA A 1 202 ? 9.019 -14.239 -8.905 1.00 87.06 202 ALA A O 1
ATOM 1603 N N . GLU A 1 203 ? 7.084 -15.197 -8.304 1.00 88.06 203 GLU A N 1
ATOM 1604 C CA . GLU A 1 203 ? 7.089 -16.212 -9.356 1.00 88.06 203 GLU A CA 1
ATOM 1605 C C . GLU A 1 203 ? 6.883 -15.580 -10.738 1.00 88.06 203 GLU A C 1
ATOM 1607 O O . GLU A 1 203 ? 7.682 -15.816 -11.642 1.00 88.06 203 GLU A O 1
ATOM 1612 N N . GLU A 1 204 ? 5.886 -14.703 -10.888 1.00 87.69 204 GLU A N 1
ATOM 1613 C CA . GLU A 1 204 ? 5.670 -13.945 -12.130 1.00 87.69 204 GLU A CA 1
ATOM 1614 C C . GLU A 1 204 ? 6.910 -13.122 -12.522 1.00 87.69 204 GLU A C 1
ATOM 1616 O O . GLU A 1 204 ? 7.308 -13.134 -13.686 1.00 87.69 204 GLU A O 1
ATOM 1621 N N . ALA A 1 205 ? 7.570 -12.484 -11.549 1.00 83.50 205 ALA A N 1
ATOM 1622 C CA . ALA A 1 205 ? 8.833 -11.767 -11.737 1.00 83.50 205 ALA A CA 1
ATOM 1623 C C . ALA A 1 205 ? 9.955 -12.659 -12.277 1.00 83.50 205 ALA A C 1
ATOM 1625 O O . ALA A 1 205 ? 10.695 -12.272 -13.182 1.00 83.50 205 ALA A O 1
ATOM 1626 N N . ALA A 1 206 ? 10.086 -13.861 -11.714 1.00 82.44 206 ALA A N 1
ATOM 1627 C CA . ALA A 1 206 ? 11.096 -14.820 -12.133 1.00 82.44 206 ALA A CA 1
ATOM 1628 C C . ALA A 1 206 ? 10.842 -15.313 -13.564 1.00 82.44 206 ALA A C 1
ATOM 1630 O O . ALA A 1 206 ? 11.785 -15.440 -14.347 1.00 82.44 206 ALA A O 1
ATOM 1631 N N . ILE A 1 207 ? 9.575 -15.541 -13.923 1.00 84.56 207 ILE A N 1
ATOM 1632 C CA . ILE A 1 207 ? 9.178 -15.945 -15.276 1.00 84.56 207 ILE A CA 1
ATOM 1633 C C . ILE A 1 207 ? 9.462 -14.818 -16.278 1.00 84.56 207 ILE A C 1
ATOM 1635 O O . ILE A 1 207 ? 10.080 -15.078 -17.310 1.00 84.56 207 ILE A O 1
ATOM 1639 N N . GLU A 1 208 ? 9.061 -13.579 -15.973 1.00 81.06 208 GLU A N 1
ATOM 1640 C CA . GLU A 1 208 ? 9.252 -12.413 -16.851 1.00 81.06 208 GLU A CA 1
ATOM 1641 C C . GLU A 1 208 ? 10.733 -12.108 -17.104 1.00 81.06 208 GLU A C 1
ATOM 1643 O O . GLU A 1 208 ? 11.106 -11.786 -18.233 1.00 81.06 208 GLU A O 1
ATOM 1648 N N . SER A 1 209 ? 11.586 -12.279 -16.090 1.00 72.56 209 SER A N 1
ATOM 1649 C CA . SER A 1 209 ? 13.034 -12.236 -16.293 1.00 72.56 209 SER A CA 1
ATOM 1650 C C . SER A 1 209 ? 13.505 -13.412 -17.151 1.00 72.56 209 SER A C 1
ATOM 1652 O O . SER A 1 209 ? 14.105 -13.203 -18.187 1.00 72.56 209 SER A O 1
ATOM 1654 N N . SER A 1 210 ? 13.150 -14.663 -16.845 1.00 72.56 210 SER A N 1
ATOM 1655 C CA . SER A 1 210 ? 13.641 -15.810 -17.636 1.00 72.56 210 SER A CA 1
ATOM 1656 C C . SER A 1 210 ? 13.291 -15.772 -19.139 1.00 72.56 210 SER A C 1
ATOM 1658 O O . SER A 1 210 ? 13.950 -16.430 -19.948 1.00 72.56 210 SER A O 1
ATOM 1660 N N . ALA A 1 211 ? 12.246 -15.025 -19.513 1.00 70.75 211 ALA A N 1
ATOM 1661 C CA . ALA A 1 211 ? 11.798 -14.843 -20.890 1.00 70.75 211 ALA A CA 1
ATOM 1662 C C . ALA A 1 211 ? 12.591 -13.774 -21.665 1.00 70.75 211 AL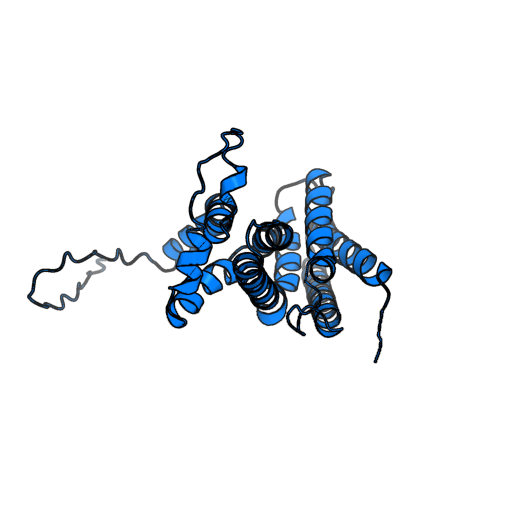A A C 1
ATOM 1664 O O . ALA A 1 211 ? 12.658 -13.845 -22.896 1.00 70.75 211 ALA A O 1
ATOM 1665 N N . ASN A 1 212 ? 13.195 -12.809 -20.973 1.00 63.75 212 ASN A N 1
ATOM 1666 C CA . ASN A 1 212 ? 14.017 -11.768 -21.570 1.00 63.75 212 ASN A CA 1
ATOM 1667 C C . ASN A 1 212 ? 15.502 -12.194 -21.455 1.00 63.75 212 ASN A C 1
ATOM 1669 O O . ASN A 1 212 ? 15.935 -12.814 -20.491 1.00 63.75 212 ASN A O 1
ATOM 1673 N N . LYS A 1 213 ? 16.284 -12.025 -22.528 1.00 58.25 213 LYS A N 1
ATOM 1674 C CA . LYS A 1 213 ? 17.680 -12.519 -22.619 1.00 58.25 213 LYS A CA 1
ATOM 1675 C C . LYS A 1 213 ? 18.715 -11.403 -22.477 1.00 58.25 213 LYS A C 1
ATOM 1677 O O . LYS A 1 213 ? 19.899 -11.638 -22.730 1.00 58.25 213 LYS A O 1
ATOM 1682 N N . ASP A 1 214 ? 18.288 -10.206 -22.090 1.00 54.19 214 ASP A N 1
ATOM 1683 C CA . ASP A 1 214 ? 19.130 -9.019 -22.147 1.00 54.19 214 ASP A CA 1
ATOM 1684 C C . ASP A 1 214 ? 19.710 -8.689 -20.764 1.00 54.19 214 ASP A C 1
ATOM 1686 O O . ASP A 1 214 ? 19.037 -8.667 -19.735 1.00 54.19 214 ASP A O 1
ATOM 1690 N N . ALA A 1 215 ? 21.020 -8.449 -20.737 1.00 50.91 215 ALA A N 1
ATOM 1691 C CA . ALA A 1 215 ? 21.824 -8.292 -19.532 1.00 50.91 215 ALA A CA 1
ATOM 1692 C C . ALA A 1 215 ? 21.518 -6.986 -18.765 1.00 50.91 215 ALA A C 1
ATOM 1694 O O . ALA A 1 215 ? 22.269 -6.021 -18.849 1.00 50.91 215 ALA A O 1
ATOM 1695 N N . ASN A 1 216 ? 20.418 -6.950 -18.007 1.00 55.72 216 ASN A N 1
ATOM 1696 C CA . ASN A 1 216 ? 20.221 -6.052 -16.852 1.00 55.72 216 ASN A CA 1
ATOM 1697 C C . ASN A 1 216 ? 19.168 -6.572 -15.840 1.00 55.72 216 ASN A C 1
ATOM 1699 O O . ASN A 1 216 ? 18.714 -5.859 -14.946 1.00 55.72 216 ASN A O 1
ATOM 1703 N N . GLU A 1 217 ? 18.731 -7.821 -15.987 1.00 57.84 217 GLU A N 1
ATOM 1704 C CA . GLU A 1 217 ? 17.610 -8.379 -15.221 1.00 57.84 217 GLU A CA 1
ATOM 1705 C C . GLU A 1 217 ? 17.998 -8.908 -13.840 1.00 57.84 217 GLU A C 1
ATOM 1707 O O . GLU A 1 217 ? 17.174 -8.931 -12.925 1.00 57.84 217 GLU A O 1
ATOM 1712 N N . GLN A 1 218 ? 19.271 -9.267 -13.662 1.00 58.12 218 GLN A N 1
ATOM 1713 C CA . GLN A 1 218 ? 19.772 -9.831 -12.413 1.00 58.12 218 GLN A CA 1
ATOM 1714 C C . GLN A 1 218 ? 19.606 -8.859 -11.234 1.00 58.12 218 GLN A C 1
ATOM 1716 O O . GLN A 1 218 ? 19.240 -9.286 -10.140 1.00 58.12 218 GLN A O 1
ATOM 1721 N N . ASP A 1 219 ? 19.810 -7.553 -11.446 1.00 63.38 219 ASP A N 1
ATOM 1722 C CA . ASP A 1 219 ? 19.609 -6.529 -10.409 1.00 63.38 219 ASP A CA 1
ATOM 1723 C C . ASP A 1 219 ? 18.114 -6.387 -10.060 1.00 63.38 219 ASP A C 1
ATOM 1725 O O . ASP A 1 219 ? 17.736 -6.240 -8.898 1.00 63.38 219 ASP A O 1
ATOM 1729 N N . THR A 1 220 ? 17.235 -6.497 -11.065 1.00 66.19 220 THR A N 1
ATOM 1730 C CA . THR A 1 220 ? 15.765 -6.376 -10.947 1.00 66.19 220 THR A CA 1
ATOM 1731 C C . THR A 1 220 ? 15.158 -7.490 -10.108 1.00 66.19 220 THR A C 1
ATOM 1733 O O . THR A 1 220 ? 14.440 -7.228 -9.138 1.00 66.19 220 THR A O 1
ATOM 1736 N N . LEU A 1 221 ? 15.524 -8.733 -10.416 1.00 76.19 221 LEU A N 1
ATOM 1737 C CA . LEU A 1 221 ? 15.168 -9.880 -9.588 1.00 76.19 221 LEU A CA 1
ATOM 1738 C C . LEU A 1 221 ? 15.781 -9.772 -8.184 1.00 76.19 221 LEU A C 1
ATOM 1740 O O . LEU A 1 221 ? 15.137 -10.160 -7.212 1.00 76.19 221 LEU A O 1
ATOM 1744 N N . SER A 1 222 ? 16.979 -9.190 -8.049 1.00 78.94 222 SER A N 1
ATOM 1745 C CA . SER A 1 222 ? 17.634 -9.011 -6.746 1.00 78.94 222 SER A CA 1
ATOM 1746 C C . SER A 1 222 ? 16.851 -8.077 -5.815 1.00 78.94 222 SER A C 1
ATOM 1748 O O . SER A 1 222 ? 16.683 -8.413 -4.643 1.00 78.94 222 SER A O 1
ATOM 1750 N N . SER A 1 223 ? 16.296 -6.963 -6.311 1.00 83.75 223 SER A N 1
ATOM 1751 C CA . SER A 1 223 ? 15.417 -6.072 -5.525 1.00 83.75 223 SER A CA 1
ATOM 1752 C C . SER A 1 223 ? 14.146 -6.777 -5.042 1.00 83.75 223 SER A C 1
ATOM 1754 O O . SER A 1 223 ? 13.754 -6.638 -3.880 1.00 83.75 223 SER A O 1
ATOM 1756 N N . VAL A 1 224 ? 13.509 -7.559 -5.921 1.00 87.62 224 VAL A N 1
ATOM 1757 C CA . VAL A 1 224 ? 12.296 -8.323 -5.591 1.00 87.62 224 VAL A CA 1
ATOM 1758 C C . VAL A 1 224 ? 12.587 -9.390 -4.548 1.00 87.62 224 VAL A C 1
ATOM 1760 O O . VAL A 1 224 ? 11.896 -9.455 -3.533 1.00 87.62 224 VAL A O 1
ATOM 1763 N N . LEU A 1 225 ? 13.617 -10.207 -4.771 1.00 87.69 225 LEU A N 1
ATOM 1764 C CA . LEU A 1 225 ? 14.001 -11.273 -3.849 1.00 87.69 225 LEU A CA 1
ATOM 1765 C C . LEU A 1 225 ? 14.432 -10.708 -2.495 1.00 87.69 225 LEU A C 1
ATOM 1767 O O . LEU A 1 225 ? 14.064 -11.273 -1.465 1.00 87.69 225 LEU A O 1
ATOM 1771 N N . LEU A 1 226 ? 15.138 -9.570 -2.485 1.00 89.50 226 LEU A N 1
ATOM 1772 C CA . LEU A 1 226 ? 15.475 -8.856 -1.259 1.00 89.50 226 LEU A CA 1
ATOM 1773 C C . LEU A 1 226 ? 14.206 -8.445 -0.513 1.00 89.50 226 LEU A C 1
ATOM 1775 O O . LEU A 1 226 ? 14.056 -8.794 0.652 1.00 89.50 226 LEU A O 1
ATOM 1779 N N . PHE A 1 227 ? 13.270 -7.757 -1.172 1.00 91.38 227 PHE A N 1
ATOM 1780 C CA . PHE A 1 227 ? 12.024 -7.332 -0.536 1.00 91.38 227 PHE A CA 1
ATOM 1781 C C . PHE A 1 227 ? 11.211 -8.517 0.004 1.00 91.38 227 PHE A C 1
ATOM 1783 O O . PHE A 1 227 ? 10.816 -8.520 1.171 1.00 91.38 227 PHE A O 1
ATOM 1790 N N . VAL A 1 228 ? 10.988 -9.539 -0.825 1.00 92.12 228 VAL A N 1
ATOM 1791 C CA . VAL A 1 228 ? 10.210 -10.732 -0.466 1.00 92.12 228 VAL A CA 1
ATOM 1792 C C . VAL A 1 228 ? 10.865 -11.462 0.703 1.00 92.12 228 VAL A C 1
ATOM 1794 O O . VAL A 1 228 ? 10.193 -11.749 1.695 1.00 92.12 228 VAL A O 1
ATOM 1797 N N . GLY A 1 229 ? 12.176 -11.709 0.636 1.00 90.62 229 GLY A N 1
ATOM 1798 C CA . GLY A 1 229 ? 12.929 -12.353 1.710 1.00 90.62 229 GLY A CA 1
ATOM 1799 C C . GLY A 1 229 ? 12.891 -11.554 3.012 1.00 90.62 229 GLY A C 1
ATOM 1800 O O . GLY A 1 229 ? 12.698 -12.123 4.087 1.00 90.62 229 GLY A O 1
ATOM 1801 N N . GLU A 1 230 ? 12.990 -10.229 2.924 1.00 91.94 230 GLU A N 1
ATOM 1802 C CA . GLU A 1 230 ? 13.007 -9.321 4.070 1.00 91.94 230 GLU A CA 1
ATOM 1803 C C . GLU A 1 230 ? 11.646 -9.260 4.785 1.00 91.94 230 GLU A C 1
ATOM 1805 O O . GLU A 1 230 ? 11.588 -9.257 6.025 1.00 91.94 230 GLU A O 1
ATOM 1810 N N . VAL A 1 231 ? 10.544 -9.289 4.022 1.00 91.00 231 VAL A N 1
ATOM 1811 C CA . VAL A 1 231 ? 9.183 -9.412 4.564 1.00 91.00 231 VAL A CA 1
ATOM 1812 C C . VAL A 1 231 ? 8.971 -10.800 5.167 1.00 91.00 231 VAL A C 1
ATOM 1814 O O . VAL A 1 231 ? 8.586 -10.898 6.332 1.00 91.00 231 VAL A O 1
ATOM 1817 N N . LEU A 1 232 ? 9.263 -11.877 4.429 1.00 89.81 232 LEU A N 1
ATOM 1818 C CA . LEU A 1 232 ? 9.056 -13.249 4.908 1.00 89.81 232 LEU A CA 1
ATOM 1819 C C . LEU A 1 232 ? 9.863 -13.542 6.175 1.00 89.81 232 LEU A C 1
ATOM 1821 O O . LEU A 1 232 ? 9.319 -14.119 7.115 1.00 89.81 232 LEU A O 1
ATOM 1825 N N . SER A 1 233 ? 11.117 -13.093 6.249 1.00 89.62 233 SER A N 1
ATOM 1826 C CA . SER A 1 233 ? 11.969 -13.222 7.438 1.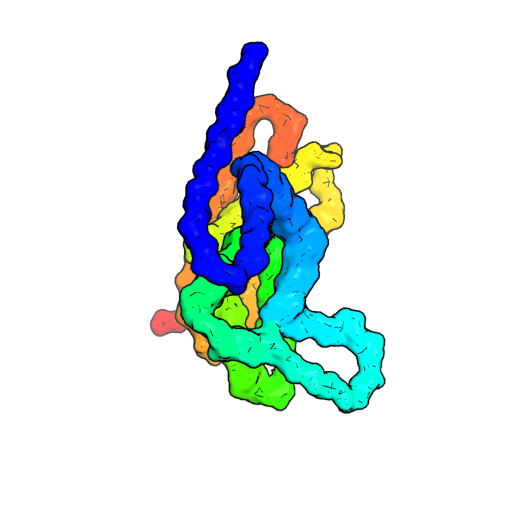00 89.62 233 SER A CA 1
ATOM 1827 C C . SER A 1 233 ? 11.332 -12.570 8.669 1.00 89.62 233 SER A C 1
ATOM 1829 O O . SER A 1 233 ? 11.255 -13.179 9.741 1.00 89.62 233 SER A O 1
ATOM 1831 N N . ARG A 1 234 ? 10.797 -11.350 8.521 1.00 86.62 234 ARG A N 1
ATOM 1832 C CA . ARG A 1 234 ? 10.140 -10.626 9.622 1.00 86.62 234 ARG A CA 1
ATOM 1833 C C . ARG A 1 234 ? 8.853 -11.281 10.059 1.00 86.62 234 ARG A C 1
ATOM 1835 O O . ARG A 1 234 ? 8.626 -11.404 11.260 1.00 86.62 234 ARG A O 1
ATOM 1842 N N . VAL A 1 235 ? 8.010 -11.675 9.111 1.00 81.00 235 VAL A N 1
ATOM 1843 C CA . VAL A 1 235 ? 6.718 -12.240 9.480 1.00 81.00 235 VAL A CA 1
ATOM 1844 C C . VAL A 1 235 ? 6.875 -13.661 10.033 1.00 81.00 235 VAL A C 1
ATOM 1846 O O . VAL A 1 235 ? 6.206 -14.004 11.001 1.00 81.00 235 VAL A O 1
ATOM 1849 N N . SER A 1 236 ? 7.839 -14.444 9.538 1.00 79.31 236 SER A N 1
ATOM 1850 C CA . SER A 1 236 ? 8.132 -15.791 10.059 1.00 79.31 236 SER A CA 1
ATOM 1851 C C . SER A 1 236 ? 8.645 -15.774 11.502 1.00 79.31 236 SER A C 1
ATOM 1853 O O . SER A 1 236 ? 8.268 -16.633 12.296 1.00 79.31 236 SER A O 1
ATOM 1855 N N . ARG A 1 237 ? 9.450 -14.771 11.889 1.00 74.69 237 ARG A N 1
ATOM 1856 C CA . ARG A 1 237 ? 9.924 -14.612 13.281 1.00 74.69 237 ARG A CA 1
ATOM 1857 C C . ARG A 1 237 ? 8.805 -14.385 14.294 1.00 74.69 237 ARG A C 1
ATOM 1859 O O . ARG A 1 237 ? 9.032 -14.578 15.483 1.00 74.69 237 ARG A O 1
ATOM 1866 N N . ARG A 1 238 ? 7.616 -13.973 13.854 1.00 64.69 238 ARG A N 1
ATOM 1867 C CA . ARG A 1 238 ? 6.494 -13.699 14.760 1.00 64.69 238 ARG A CA 1
ATOM 1868 C C . ARG A 1 238 ? 5.860 -14.963 15.315 1.00 64.69 238 ARG A C 1
ATOM 1870 O O . ARG A 1 238 ? 5.194 -14.879 16.339 1.00 64.69 238 ARG A O 1
ATOM 1877 N N . GLY A 1 239 ? 6.106 -16.112 14.678 1.00 53.56 239 GLY A N 1
ATOM 1878 C CA . GLY A 1 239 ? 5.443 -17.365 15.009 1.00 53.56 239 GLY A CA 1
ATOM 1879 C C . GLY A 1 239 ? 3.937 -17.276 14.754 1.00 53.56 239 GLY A C 1
ATOM 1880 O O . GLY A 1 239 ? 3.307 -16.229 14.887 1.00 53.56 239 GLY A O 1
ATOM 1881 N N . SER A 1 240 ? 3.315 -18.387 14.377 1.00 48.25 240 SER A N 1
ATOM 1882 C CA . SER A 1 240 ? 1.865 -18.474 14.512 1.00 48.25 240 SER A CA 1
ATOM 1883 C C . SER A 1 240 ? 1.568 -18.465 16.010 1.00 48.25 240 SER A C 1
ATOM 1885 O O . SER A 1 240 ? 1.667 -19.494 16.672 1.00 48.25 240 SER A O 1
ATOM 1887 N N . THR A 1 241 ? 1.198 -17.317 16.576 1.00 45.94 241 THR A N 1
ATOM 1888 C CA . THR A 1 241 ? 0.479 -17.277 17.856 1.00 45.94 241 THR A CA 1
ATOM 1889 C C . THR A 1 241 ? -0.976 -17.692 17.615 1.00 45.94 241 THR A C 1
ATOM 1891 O O . THR A 1 241 ? -1.925 -17.020 18.008 1.00 45.94 241 THR A O 1
ATOM 1894 N N . GLY A 1 242 ? -1.161 -18.810 16.908 1.00 41.31 242 GLY A N 1
ATOM 1895 C CA . GLY A 1 242 ? -2.444 -19.435 16.669 1.00 41.31 242 GLY A CA 1
ATOM 1896 C C . GLY A 1 242 ? -2.974 -19.989 17.980 1.00 41.31 242 GLY A C 1
ATOM 1897 O O . GLY A 1 242 ? -2.589 -21.073 18.411 1.00 41.31 242 GLY A O 1
ATOM 1898 N N . LYS A 1 243 ? -3.875 -19.247 18.618 1.00 33.34 243 LYS A N 1
ATOM 1899 C CA . LYS A 1 243 ? -4.965 -19.885 19.349 1.00 33.34 243 LYS A CA 1
ATOM 1900 C C . LYS A 1 243 ? -6.078 -20.109 18.330 1.00 33.34 243 LYS A C 1
ATOM 1902 O O . LYS A 1 243 ? -6.654 -19.137 17.843 1.00 33.34 243 LYS A O 1
ATOM 1907 N N . PHE A 1 244 ? -6.248 -21.374 17.947 1.00 35.91 244 PHE A N 1
ATOM 1908 C CA . PHE A 1 244 ? -7.444 -21.875 17.273 1.00 35.91 244 PHE A CA 1
ATOM 1909 C C . PHE A 1 244 ? -8.668 -21.691 18.173 1.00 35.91 244 PHE A C 1
ATOM 1911 O O . PHE A 1 244 ? -8.494 -21.799 19.412 1.00 35.91 244 PHE A O 1
#

pLDDT: mean 72.92, std 18.59, range [31.39, 94.5]